Protein AF-A0AA88PFW8-F1 (afdb_monomer_lite)

pLDDT: mean 86.74, std 12.05, range [40.22, 98.69]

InterPro domains:
  IPR011990 Tetratricopeptide-like helical domain superfamily [G3DSA:1.25.40.10] (15-140)
  IPR011990 Tetratricopeptide-like helical domain superfamily [G3DSA:1.25.40.10] (145-188)
  IPR011990 Tetratricopeptide-like helical domain superfamily [SSF48452] (62-177)

Radius of gyration: 18.66 Å; chains: 1; bounding box: 55×35×63 Å

Sequence (189 aa):
MHKSKRYLEEVKKIQQISSLKSNLEKLECHFTWDLGKYRNELQGMRRNMQDVDQERCTWLVHYYNLLGYIQQTLGFSTEALKYLHEAESVMQEQGTEEAGVRLQVNKANLAWVYFLKGEMDKSKRYLEEVKRLQQMHPAPPGCALHPEVGGEKGWTLVKFNKSKKHQAIDYFKMALKEQDRKEWHKGMP

Foldseek 3Di:
DVVVVVVVVVVVVVVLLVVLVVLLCPAQAPVNLCQDLDLVLLVVVLVVLVPDDLVPDPPNLLSLRSNLVSCVSNVNLVSSVVSLVVSVVVLVVVVDPVSLQSCLHSLSSQLVSCSSVVNNVSSVVSSVSSVVSCVVQPAPPPDPGNLSSLQSLLVSQCSGDPVSPVVSVVSVVVNVVVVVVVVVVVPDD

Structure (mmCIF, N/CA/C/O backbone):
data_AF-A0AA88PFW8-F1
#
_entry.id   AF-A0AA88PFW8-F1
#
loop_
_atom_site.group_PDB
_atom_site.id
_atom_site.type_symbol
_atom_site.label_atom_id
_atom_site.label_alt_id
_atom_site.label_comp_id
_atom_site.label_asym_id
_atom_site.label_entity_id
_atom_site.label_seq_id
_atom_site.pdbx_PDB_ins_code
_atom_site.Cartn_x
_atom_site.Cartn_y
_atom_site.Cartn_z
_atom_site.occupancy
_atom_site.B_iso_or_equiv
_atom_site.auth_seq_id
_atom_site.auth_comp_id
_atom_site.auth_asym_id
_atom_site.auth_atom_id
_atom_site.pdbx_PDB_model_num
ATOM 1 N N . MET A 1 1 ? -33.763 14.298 26.526 1.00 61.78 1 MET A N 1
ATOM 2 C CA . MET A 1 1 ? -33.076 14.886 25.346 1.00 61.78 1 MET A CA 1
ATOM 3 C C . MET A 1 1 ? -31.606 14.471 25.181 1.00 61.78 1 MET A C 1
ATOM 5 O O . MET A 1 1 ? -31.230 14.159 24.060 1.00 61.78 1 MET A O 1
ATOM 9 N N . HIS A 1 2 ? -30.775 14.395 26.232 1.00 61.91 2 HIS A N 1
ATOM 10 C CA . HIS A 1 2 ? -29.332 14.087 26.103 1.00 61.91 2 HIS A CA 1
ATOM 11 C C . HIS A 1 2 ? -28.989 12.701 25.507 1.00 61.91 2 HIS A C 1
ATOM 13 O O . HIS A 1 2 ? -28.094 12.608 24.672 1.00 61.91 2 HIS A O 1
ATOM 19 N N . LYS A 1 3 ? -29.733 11.635 25.849 1.00 68.06 3 LYS A N 1
ATOM 20 C CA . LYS A 1 3 ? -29.516 10.285 25.279 1.00 68.06 3 LYS A CA 1
ATOM 21 C C . LYS A 1 3 ? -29.748 10.210 23.759 1.00 68.06 3 LYS A C 1
ATOM 23 O O . LYS A 1 3 ? -29.046 9.481 23.074 1.00 68.06 3 LYS A O 1
ATOM 28 N N . SER A 1 4 ? -30.693 10.992 23.229 1.00 80.19 4 SER A N 1
ATOM 29 C CA . SER A 1 4 ? -31.030 11.006 21.797 1.00 80.19 4 SER A CA 1
ATOM 30 C C . SER A 1 4 ? -29.969 11.731 20.954 1.00 80.19 4 SER A C 1
ATOM 32 O O . SER A 1 4 ? -29.614 11.242 19.887 1.00 80.19 4 SER A O 1
ATOM 34 N N . LYS A 1 5 ? -29.377 12.828 21.456 1.00 83.12 5 LYS A N 1
ATOM 35 C CA . LYS A 1 5 ? -28.267 13.515 20.765 1.00 83.12 5 LYS A CA 1
ATOM 36 C C . LYS A 1 5 ? -27.015 12.638 20.651 1.00 83.12 5 LYS A C 1
ATOM 38 O O . LYS A 1 5 ? -26.474 12.507 19.559 1.00 83.12 5 LYS A O 1
ATOM 43 N N . ARG A 1 6 ? -26.618 11.978 21.744 1.00 87.00 6 ARG A N 1
ATOM 44 C CA . ARG A 1 6 ? -25.464 11.064 21.762 1.00 87.00 6 ARG A CA 1
ATOM 45 C C . ARG A 1 6 ? -25.630 9.891 20.789 1.00 87.00 6 ARG A C 1
ATOM 47 O O . ARG A 1 6 ? -24.709 9.577 20.048 1.00 87.00 6 ARG A O 1
ATOM 54 N N . TYR A 1 7 ? -26.823 9.297 20.741 1.00 86.06 7 TYR A N 1
ATOM 55 C CA . TYR A 1 7 ? -27.140 8.232 19.785 1.00 86.06 7 TYR A CA 1
ATOM 56 C C . TYR A 1 7 ? -27.004 8.703 18.326 1.00 86.06 7 TYR A C 1
ATOM 58 O O . TYR A 1 7 ? -26.402 8.023 17.500 1.00 86.06 7 TYR A O 1
ATOM 66 N N . LEU A 1 8 ? -27.511 9.899 18.005 1.00 87.81 8 LEU A N 1
ATOM 67 C CA . LEU A 1 8 ? -27.401 10.465 16.657 1.00 87.81 8 LEU A CA 1
ATOM 68 C C . LEU A 1 8 ? -25.947 10.755 16.253 1.00 87.81 8 LEU A C 1
ATOM 70 O O . LEU A 1 8 ? -25.589 10.576 15.089 1.00 87.81 8 LEU A O 1
ATOM 74 N N . GLU A 1 9 ? -25.103 11.192 17.188 1.00 90.00 9 GLU A N 1
ATOM 75 C CA . GLU A 1 9 ? -23.667 11.391 16.950 1.00 90.00 9 GLU A CA 1
ATOM 76 C C . GLU A 1 9 ? -22.935 10.068 16.690 1.00 90.00 9 GLU A C 1
ATOM 78 O O . GLU A 1 9 ? -22.136 9.981 15.755 1.00 90.00 9 GLU A O 1
ATOM 83 N N . GLU A 1 10 ? -23.246 9.019 17.454 1.00 90.69 10 GLU A N 1
ATOM 84 C CA . GLU A 1 10 ? -22.682 7.678 17.257 1.00 90.69 10 GLU A CA 1
ATOM 85 C C . GLU A 1 10 ? -23.068 7.099 15.887 1.00 90.69 10 GLU A C 1
ATOM 87 O O . GLU A 1 10 ? -22.197 6.638 15.145 1.00 90.69 10 GLU A O 1
ATOM 92 N N . VAL A 1 11 ? -24.341 7.212 15.492 1.00 91.38 11 VAL A N 1
ATOM 93 C CA . VAL A 1 11 ? -24.814 6.780 14.165 1.00 91.38 11 VAL A CA 1
ATOM 94 C C . VAL A 1 11 ? -24.095 7.539 13.046 1.00 91.38 11 VAL A C 1
ATOM 96 O O . VAL A 1 11 ? -23.614 6.925 12.091 1.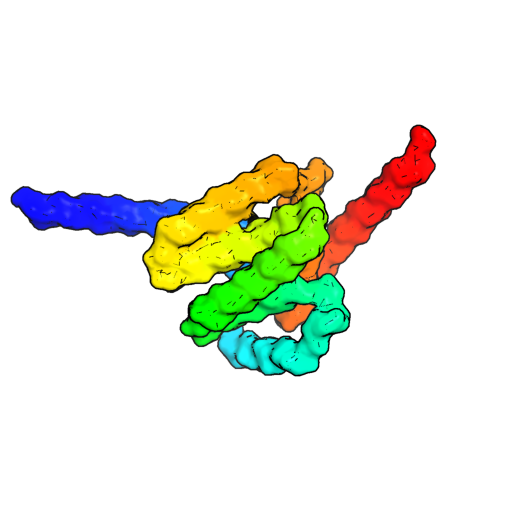00 91.38 11 VAL A O 1
ATOM 99 N N . LYS A 1 12 ? -23.944 8.866 13.171 1.00 90.19 12 LYS A N 1
ATOM 100 C CA . LYS A 1 12 ? -23.188 9.671 12.196 1.00 90.19 12 LYS A CA 1
ATOM 101 C C . LYS A 1 12 ? -21.734 9.213 12.088 1.00 90.19 12 LYS A C 1
ATOM 103 O O . LYS A 1 12 ? -21.213 9.112 10.977 1.00 90.19 12 LYS A O 1
ATOM 108 N N . LYS A 1 13 ? -21.081 8.910 13.213 1.00 89.94 13 LYS A N 1
ATOM 109 C CA . LYS A 1 13 ? -19.694 8.427 13.235 1.00 89.94 13 LYS A CA 1
ATOM 110 C C . LYS A 1 13 ? -19.555 7.074 12.533 1.00 89.94 13 LYS A C 1
ATOM 112 O O . LYS A 1 13 ? -18.654 6.914 11.714 1.00 89.94 13 LYS A O 1
ATOM 117 N N . ILE A 1 14 ? -20.462 6.132 12.796 1.00 91.94 14 ILE A N 1
ATOM 118 C CA . ILE A 1 14 ? -20.480 4.814 12.139 1.00 91.94 14 ILE A CA 1
ATOM 119 C C . ILE A 1 14 ? -20.647 4.969 10.624 1.00 91.94 14 ILE A C 1
ATOM 121 O O . ILE A 1 14 ? -19.887 4.374 9.858 1.00 91.94 14 ILE A O 1
ATOM 125 N N . GLN A 1 15 ? -21.573 5.826 10.187 1.00 93.19 15 GLN A N 1
ATOM 126 C CA . GLN A 1 15 ? -21.795 6.084 8.765 1.00 93.19 15 GLN A CA 1
ATOM 127 C C . GLN A 1 15 ? -20.552 6.677 8.086 1.00 93.19 15 GLN A C 1
ATOM 129 O O . GLN A 1 15 ? -20.198 6.280 6.975 1.00 93.19 15 GLN A O 1
ATOM 134 N N . GLN A 1 16 ? -19.854 7.600 8.755 1.00 91.50 16 GLN A N 1
ATOM 135 C CA . GLN A 1 16 ? -18.612 8.177 8.236 1.00 91.50 16 GLN A CA 1
ATOM 136 C C . GLN A 1 16 ? -17.487 7.143 8.130 1.00 91.50 16 GLN A C 1
ATOM 138 O O . GLN A 1 16 ? -16.784 7.125 7.122 1.00 91.50 16 GLN A O 1
ATOM 143 N N . ILE A 1 17 ? -17.326 6.274 9.134 1.00 94.62 17 ILE A N 1
ATOM 144 C CA . ILE A 1 17 ? -16.327 5.193 9.117 1.00 94.62 17 ILE A CA 1
ATOM 145 C C . ILE A 1 17 ? -16.624 4.214 7.977 1.00 94.62 17 ILE A C 1
ATOM 147 O O . ILE A 1 17 ? -15.718 3.856 7.227 1.00 94.62 17 ILE A O 1
ATOM 151 N N . SER A 1 18 ? -17.890 3.820 7.811 1.00 95.69 18 SER A N 1
ATOM 152 C CA . SER A 1 18 ? -18.325 2.933 6.728 1.00 95.69 18 SER A CA 1
ATOM 153 C C . SER A 1 18 ? -18.060 3.544 5.347 1.00 95.69 18 SER A C 1
ATOM 155 O O . SER A 1 18 ? -17.463 2.897 4.486 1.00 95.69 18 SER A O 1
ATOM 157 N N . SER A 1 19 ? -18.416 4.819 5.158 1.00 96.69 19 SER A N 1
ATOM 158 C CA . SER A 1 19 ? -18.165 5.551 3.911 1.00 96.69 19 SER A CA 1
ATOM 159 C C . SER A 1 19 ? -16.669 5.677 3.602 1.00 96.69 19 SER A C 1
ATOM 161 O O . SER A 1 19 ? -16.237 5.426 2.475 1.00 96.69 19 SER A O 1
ATOM 163 N N . LEU A 1 20 ? -15.850 6.008 4.606 1.00 97.88 20 LEU A N 1
ATOM 164 C CA . LEU A 1 20 ? -14.399 6.072 4.447 1.00 97.88 20 LEU A CA 1
ATOM 165 C C . LEU A 1 20 ? -13.830 4.711 4.042 1.00 97.88 20 LEU A C 1
ATOM 167 O O . LEU A 1 20 ? -13.096 4.636 3.060 1.00 97.88 20 LEU A O 1
ATOM 171 N N . LYS A 1 21 ? -14.227 3.636 4.731 1.00 98.19 21 LYS A N 1
ATOM 172 C CA . LYS A 1 21 ? -13.795 2.272 4.413 1.00 98.19 21 LYS A CA 1
ATOM 173 C C . LYS A 1 21 ? -14.120 1.890 2.967 1.00 98.19 21 LYS A C 1
ATOM 175 O O . LYS A 1 21 ? -13.239 1.423 2.258 1.00 98.19 21 LYS A O 1
ATOM 180 N N . SER A 1 22 ? -15.344 2.162 2.512 1.00 98.19 22 SER A N 1
ATOM 181 C CA . SER A 1 22 ? -15.759 1.872 1.133 1.00 98.19 22 SER A CA 1
ATOM 182 C C . SER A 1 22 ? -14.922 2.625 0.094 1.00 98.19 22 SER A C 1
ATOM 184 O O . SER A 1 22 ? -14.652 2.103 -0.984 1.00 98.19 22 SER A O 1
ATOM 186 N N . ASN A 1 23 ? -14.476 3.845 0.400 1.00 98.25 23 ASN A N 1
ATOM 187 C CA . ASN A 1 23 ? -13.563 4.566 -0.485 1.00 98.25 23 ASN A CA 1
ATOM 188 C C . ASN A 1 23 ? -12.142 3.989 -0.455 1.00 98.25 23 ASN A C 1
ATOM 190 O O . ASN A 1 23 ? -11.503 3.930 -1.501 1.00 98.25 23 ASN A O 1
ATOM 194 N N . LEU A 1 24 ? -11.663 3.538 0.707 1.00 98.50 24 LEU A N 1
ATOM 195 C CA . LEU A 1 24 ? -10.355 2.889 0.838 1.00 98.50 24 LEU A CA 1
ATOM 196 C C . LEU A 1 24 ? -10.297 1.544 0.096 1.00 98.50 24 LEU A C 1
ATOM 198 O O . LEU A 1 24 ? -9.276 1.222 -0.505 1.00 98.50 24 LEU A O 1
ATOM 202 N N . GLU A 1 25 ? -11.397 0.786 0.088 1.00 98.19 25 GLU A N 1
ATOM 203 C CA . GLU A 1 25 ? -11.537 -0.496 -0.626 1.00 98.19 25 GLU A CA 1
ATOM 204 C C . GLU A 1 25 ? -11.437 -0.356 -2.156 1.00 98.19 25 GLU A C 1
ATOM 206 O O . GLU A 1 25 ? -11.170 -1.343 -2.835 1.00 98.19 25 GLU A O 1
ATOM 211 N N . LYS A 1 26 ? -11.593 0.859 -2.699 1.00 97.12 26 LYS A N 1
ATOM 212 C CA . LYS A 1 26 ? -11.445 1.155 -4.137 1.00 97.12 26 LYS A CA 1
ATOM 213 C C . LYS A 1 26 ? -10.023 1.545 -4.541 1.00 97.12 26 LYS A C 1
ATOM 215 O O . LYS A 1 26 ? -9.760 1.698 -5.729 1.00 97.12 26 LYS A O 1
ATOM 220 N N . LEU A 1 27 ? -9.134 1.791 -3.578 1.00 96.44 27 LEU A N 1
ATOM 221 C CA . LEU A 1 27 ? -7.760 2.187 -3.877 1.00 96.44 27 LEU A CA 1
ATOM 222 C C . LEU A 1 27 ? -6.955 0.990 -4.374 1.00 96.44 27 LEU A C 1
ATOM 224 O O . LEU A 1 27 ? -7.237 -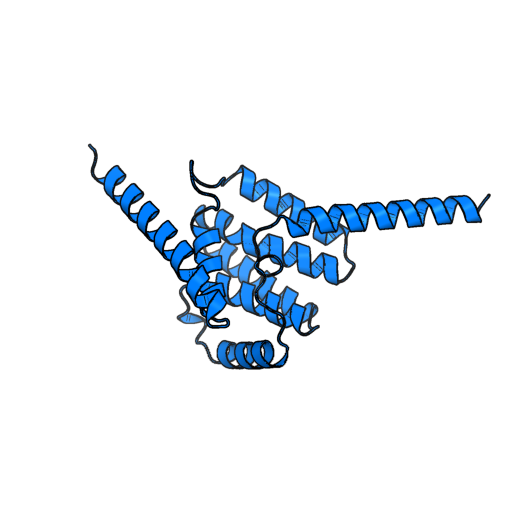0.146 -4.011 1.00 96.44 27 LEU A O 1
ATOM 228 N N . GLU A 1 28 ? -5.914 1.248 -5.155 1.00 95.62 28 GLU A N 1
ATOM 229 C CA . GLU A 1 28 ? -4.981 0.224 -5.625 1.00 95.62 28 GLU A CA 1
ATOM 230 C C . GLU A 1 28 ? -3.748 0.213 -4.726 1.00 95.62 28 GLU A C 1
ATOM 232 O O . GLU A 1 28 ? -2.846 1.036 -4.872 1.00 95.62 28 GLU A O 1
ATOM 237 N N . CYS A 1 29 ? -3.740 -0.691 -3.743 1.00 97.19 29 CYS A N 1
ATOM 238 C CA . CYS A 1 29 ? -2.631 -0.858 -2.814 1.00 97.19 29 CYS A CA 1
ATOM 239 C C . CYS A 1 29 ? -2.607 -2.259 -2.189 1.00 97.19 29 CYS A C 1
ATOM 241 O O . CYS A 1 29 ? -3.471 -3.102 -2.428 1.00 97.19 29 CYS A O 1
ATOM 243 N N . HIS A 1 30 ? -1.628 -2.519 -1.326 1.00 97.25 30 HIS A N 1
ATOM 244 C CA . HIS A 1 30 ? -1.397 -3.856 -0.776 1.00 97.25 30 HIS A CA 1
ATOM 245 C C . HIS A 1 30 ? -2.585 -4.395 0.039 1.00 97.25 30 HIS A C 1
ATOM 247 O O . HIS A 1 30 ? -2.809 -5.604 0.093 1.00 97.25 30 HIS A O 1
ATOM 253 N N . PHE A 1 31 ? -3.379 -3.503 0.638 1.00 97.38 31 PHE A N 1
ATOM 254 C CA . PHE A 1 31 ? -4.567 -3.862 1.413 1.00 97.38 31 PHE A CA 1
ATOM 255 C C . PHE A 1 31 ? -5.764 -4.290 0.551 1.00 97.38 31 PHE A C 1
ATOM 257 O O . PHE A 1 31 ? -6.665 -4.950 1.071 1.00 97.38 31 PHE A O 1
ATOM 264 N N . THR A 1 32 ? -5.772 -3.954 -0.741 1.00 97.12 32 THR A N 1
ATOM 265 C CA . THR A 1 32 ? -6.864 -4.244 -1.689 1.00 97.12 32 THR A CA 1
ATOM 266 C C . THR A 1 32 ? -6.461 -5.223 -2.794 1.00 97.12 32 THR A C 1
ATOM 268 O O . THR A 1 32 ? -7.316 -5.716 -3.522 1.00 97.12 32 THR A O 1
ATOM 271 N N . TRP A 1 33 ? -5.181 -5.595 -2.888 1.00 95.25 33 TRP A N 1
ATOM 272 C CA . TRP A 1 33 ? -4.671 -6.574 -3.861 1.00 95.25 33 TRP A CA 1
ATOM 273 C C . TRP A 1 33 ? -4.912 -8.044 -3.498 1.00 95.25 33 TRP A C 1
ATOM 275 O O . TRP A 1 33 ? -4.401 -8.940 -4.174 1.00 95.25 33 TRP A O 1
ATOM 285 N N . ASP A 1 34 ? -5.689 -8.307 -2.445 1.00 91.88 34 ASP A N 1
ATOM 286 C CA . ASP A 1 34 ? -6.061 -9.660 -2.024 1.00 91.88 34 ASP A CA 1
ATOM 287 C C . ASP A 1 34 ? -4.828 -10.576 -1.861 1.00 91.88 34 ASP A C 1
ATOM 289 O O . ASP A 1 34 ? -4.738 -11.666 -2.410 1.00 91.88 34 ASP A O 1
ATOM 293 N N . LEU A 1 35 ? -3.796 -10.125 -1.149 1.00 89.50 35 LEU A N 1
ATOM 294 C CA . LEU A 1 35 ? -2.515 -10.848 -1.090 1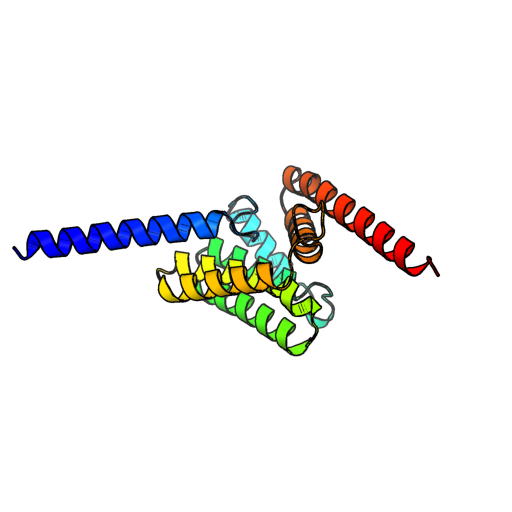.00 89.50 35 LEU A CA 1
ATOM 295 C C . LEU A 1 35 ? -2.568 -12.149 -0.258 1.00 89.50 35 LEU A C 1
ATOM 297 O O . LEU A 1 35 ? -1.614 -12.921 -0.249 1.00 89.50 35 LEU A O 1
ATOM 301 N N . GLY A 1 36 ? -3.686 -12.421 0.422 1.00 78.56 36 GLY A N 1
ATOM 302 C CA . GLY A 1 36 ? -3.785 -13.467 1.439 1.00 78.56 36 GLY A CA 1
ATOM 303 C C . GLY A 1 36 ? -3.143 -13.031 2.763 1.00 78.56 36 GLY A C 1
ATOM 304 O O . GLY A 1 36 ? -2.180 -12.266 2.801 1.00 78.56 36 GLY A O 1
ATOM 305 N N . LYS A 1 37 ? -3.711 -13.482 3.888 1.00 70.38 37 LYS A N 1
ATOM 306 C CA . LYS A 1 37 ? -3.301 -13.068 5.247 1.00 70.38 37 LYS A CA 1
ATOM 307 C C . LYS A 1 37 ? -2.817 -14.252 6.085 1.00 70.38 37 LYS A C 1
ATOM 309 O O . LYS A 1 37 ? -3.244 -14.440 7.223 1.00 70.38 37 LYS A O 1
ATOM 314 N N . TYR A 1 38 ? -1.928 -15.072 5.531 1.00 83.94 38 TYR A N 1
ATOM 315 C CA . TYR A 1 38 ? -1.355 -16.207 6.254 1.00 83.94 38 TYR A CA 1
ATOM 316 C C . TYR A 1 38 ? -0.200 -15.731 7.138 1.00 83.94 38 TYR A C 1
ATOM 318 O O . TYR A 1 38 ? 0.898 -15.448 6.663 1.00 83.94 38 TYR A O 1
ATOM 326 N N . ARG A 1 39 ? -0.451 -15.629 8.448 1.00 86.06 39 ARG A N 1
ATOM 327 C CA . ARG A 1 39 ? 0.492 -15.050 9.421 1.00 86.06 39 ARG A CA 1
ATOM 328 C C . ARG A 1 39 ? 1.905 -15.642 9.329 1.00 86.06 39 ARG A C 1
ATOM 330 O O . ARG A 1 39 ? 2.871 -14.886 9.359 1.00 86.06 39 ARG A O 1
ATOM 337 N N . ASN A 1 40 ? 2.025 -16.963 9.194 1.00 87.38 40 ASN A N 1
ATOM 338 C CA . ASN A 1 40 ? 3.320 -17.649 9.125 1.00 87.38 40 ASN A CA 1
ATOM 339 C C . ASN A 1 40 ? 4.090 -17.308 7.839 1.00 87.38 40 ASN A C 1
ATOM 341 O O . ASN A 1 40 ? 5.293 -17.066 7.894 1.00 87.38 40 ASN A O 1
ATOM 345 N N . GLU A 1 41 ? 3.399 -17.225 6.699 1.00 88.75 41 GLU A N 1
ATOM 346 C CA . GLU A 1 41 ? 4.009 -16.838 5.421 1.00 88.75 41 GLU A CA 1
ATOM 347 C C . GLU A 1 41 ? 4.517 -15.395 5.472 1.00 88.75 41 GLU A C 1
ATOM 349 O O . GLU A 1 41 ? 5.654 -15.122 5.094 1.00 88.75 41 GLU A O 1
ATOM 354 N N . LEU A 1 42 ? 3.713 -14.479 6.023 1.00 92.00 42 LEU A N 1
ATOM 355 C CA . LEU A 1 42 ? 4.093 -13.073 6.190 1.00 92.00 42 LEU A CA 1
ATOM 356 C C . LEU A 1 42 ? 5.280 -12.905 7.147 1.00 92.00 42 LEU A C 1
ATOM 358 O O . LEU A 1 42 ? 6.151 -12.072 6.908 1.00 92.00 42 LEU A O 1
ATOM 362 N N . GLN A 1 43 ? 5.352 -13.706 8.214 1.00 92.19 43 GLN A N 1
ATOM 363 C CA . GLN A 1 43 ? 6.510 -13.718 9.111 1.00 92.19 43 GLN A CA 1
ATOM 364 C C . GLN A 1 43 ? 7.779 -14.208 8.410 1.00 92.19 43 GLN A C 1
ATOM 366 O O . GLN A 1 43 ? 8.836 -13.612 8.612 1.00 92.19 43 GLN A O 1
ATOM 371 N N . GLY A 1 44 ? 7.682 -15.263 7.595 1.00 90.75 44 GLY A N 1
ATOM 372 C CA . GLY A 1 44 ? 8.798 -15.749 6.782 1.00 90.75 44 GLY A CA 1
ATOM 373 C C . GLY A 1 44 ? 9.259 -14.704 5.766 1.00 90.75 44 GLY A C 1
ATOM 374 O O . GLY A 1 44 ? 10.441 -14.382 5.709 1.00 90.75 44 GLY A O 1
ATOM 375 N N . MET A 1 45 ? 8.315 -14.095 5.041 1.00 90.12 45 MET A N 1
ATOM 376 C CA . MET A 1 45 ? 8.597 -13.026 4.080 1.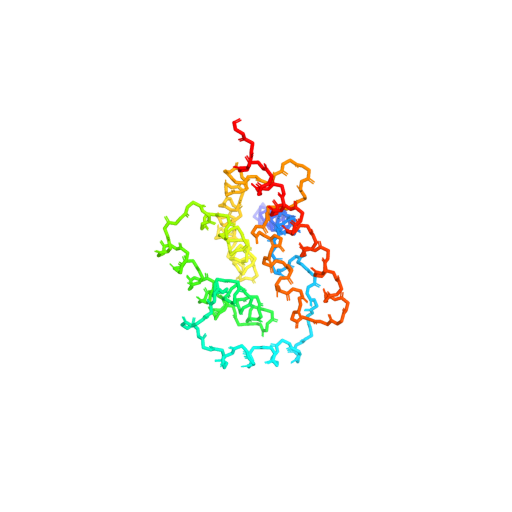00 90.12 45 MET A CA 1
ATOM 377 C C . MET A 1 45 ? 9.285 -11.834 4.749 1.00 90.12 45 MET A C 1
ATOM 379 O O . MET A 1 45 ? 10.297 -11.364 4.245 1.00 90.12 45 MET A O 1
ATOM 383 N N . ARG A 1 46 ? 8.801 -11.397 5.920 1.00 91.69 46 ARG A N 1
ATOM 384 C CA . ARG A 1 46 ? 9.427 -10.317 6.694 1.00 91.69 46 ARG A CA 1
ATOM 385 C C . ARG A 1 46 ? 10.897 -10.602 7.011 1.00 91.69 46 ARG A C 1
ATOM 387 O O . ARG A 1 46 ? 11.705 -9.693 6.881 1.00 91.69 46 ARG A O 1
ATOM 394 N N . ARG A 1 47 ? 11.233 -11.829 7.431 1.00 89.19 47 ARG A N 1
ATOM 395 C CA . ARG A 1 47 ? 12.622 -12.223 7.734 1.00 89.19 47 ARG A CA 1
ATOM 396 C C . ARG A 1 47 ? 13.488 -12.174 6.477 1.00 89.19 47 ARG A C 1
ATOM 398 O O . ARG A 1 47 ? 14.478 -11.469 6.468 1.00 89.19 47 ARG A O 1
ATOM 405 N N . ASN A 1 48 ? 13.038 -12.811 5.396 1.00 85.44 48 ASN A N 1
ATOM 406 C CA . ASN A 1 48 ? 13.779 -12.843 4.129 1.00 85.44 48 ASN A CA 1
ATOM 407 C C . ASN A 1 48 ? 13.998 -11.449 3.533 1.00 85.44 48 ASN A C 1
ATOM 409 O O . ASN A 1 48 ? 14.965 -11.218 2.819 1.00 85.44 48 ASN A O 1
ATOM 413 N N . MET A 1 49 ? 13.061 -10.534 3.779 1.00 84.69 49 MET A N 1
ATOM 414 C CA . MET A 1 49 ? 13.187 -9.151 3.353 1.00 84.69 49 MET A CA 1
ATOM 415 C C . MET A 1 49 ? 14.288 -8.442 4.159 1.00 84.69 49 MET A C 1
ATOM 417 O O . MET A 1 49 ? 15.135 -7.801 3.552 1.00 84.69 49 MET A O 1
ATOM 421 N N . GLN A 1 50 ? 14.363 -8.621 5.484 1.00 74.12 50 GLN A N 1
ATOM 422 C CA . GLN A 1 50 ? 15.381 -7.979 6.337 1.00 74.12 50 GLN A CA 1
ATOM 423 C C . GLN A 1 50 ? 16.836 -8.242 5.904 1.00 74.12 50 GLN A C 1
ATOM 425 O O . GLN A 1 50 ? 17.687 -7.403 6.186 1.00 74.12 50 GLN A O 1
ATOM 430 N N . ASP A 1 51 ? 17.093 -9.340 5.191 1.00 70.88 51 ASP A N 1
ATOM 431 C CA . ASP A 1 51 ? 18.420 -9.727 4.697 1.00 70.88 51 ASP A CA 1
ATOM 432 C C . ASP A 1 51 ? 18.787 -9.111 3.326 1.00 70.88 51 ASP A C 1
ATOM 434 O O . ASP A 1 51 ? 19.876 -9.350 2.805 1.00 70.88 51 ASP A O 1
ATOM 438 N N . VAL A 1 52 ? 17.888 -8.338 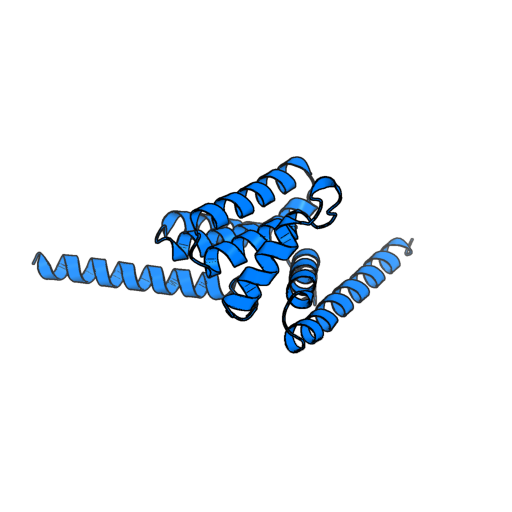2.703 1.00 71.69 52 VAL A N 1
ATOM 439 C CA . VAL A 1 52 ? 18.140 -7.685 1.408 1.00 71.69 52 VAL A CA 1
ATOM 440 C C . VAL A 1 52 ? 18.993 -6.432 1.601 1.00 71.69 52 VAL A C 1
ATOM 442 O O . VAL A 1 52 ? 18.631 -5.538 2.366 1.00 71.69 52 VAL A O 1
ATOM 445 N N . ASP A 1 53 ? 20.084 -6.338 0.838 1.00 70.19 53 ASP A N 1
ATOM 446 C CA . ASP A 1 53 ? 20.889 -5.120 0.722 1.00 70.19 53 ASP A CA 1
ATOM 447 C C . ASP A 1 53 ? 20.050 -3.986 0.105 1.00 70.19 53 ASP A C 1
ATOM 449 O O . ASP A 1 53 ? 19.686 -4.007 -1.077 1.00 70.19 53 ASP A O 1
ATOM 453 N N . GLN A 1 54 ? 19.709 -3.009 0.942 1.00 66.81 54 GLN A N 1
ATOM 454 C CA . GLN A 1 54 ? 18.833 -1.894 0.590 1.00 66.81 54 GLN A CA 1
ATOM 455 C C . GLN A 1 54 ? 19.515 -0.907 -0.361 1.00 66.81 54 GLN A C 1
ATOM 457 O O . GLN A 1 54 ? 18.833 -0.330 -1.205 1.00 66.81 54 GLN A O 1
ATOM 462 N N . GLU A 1 55 ? 20.843 -0.768 -0.292 1.00 62.53 55 GLU A N 1
ATOM 463 C CA . GLU A 1 55 ? 21.611 0.174 -1.119 1.00 62.53 55 GLU A CA 1
ATOM 464 C C . GLU A 1 55 ? 21.646 -0.248 -2.593 1.00 62.53 55 GLU A C 1
ATOM 466 O O . GLU A 1 55 ? 21.795 0.580 -3.490 1.00 62.53 55 GLU A O 1
ATOM 471 N N . ARG A 1 56 ? 21.449 -1.543 -2.866 1.00 63.00 56 ARG A N 1
ATOM 472 C CA . ARG A 1 56 ? 21.408 -2.107 -4.224 1.00 63.00 56 ARG A CA 1
ATOM 473 C C . ARG A 1 56 ? 19.991 -2.371 -4.734 1.00 63.00 56 ARG A C 1
ATOM 475 O O . ARG A 1 56 ? 19.819 -2.903 -5.832 1.00 63.00 56 ARG A O 1
ATOM 482 N N . CYS A 1 57 ? 18.962 -2.030 -3.958 1.00 67.38 57 CYS A N 1
ATOM 483 C CA . CYS A 1 57 ? 17.581 -2.342 -4.303 1.00 67.38 57 CYS A CA 1
ATOM 484 C C . CYS A 1 57 ? 16.990 -1.299 -5.264 1.00 67.38 57 CYS A C 1
ATOM 486 O O . CYS A 1 57 ? 16.519 -0.243 -4.853 1.00 67.38 57 CYS A O 1
ATOM 488 N N . THR A 1 58 ? 16.905 -1.636 -6.555 1.00 71.94 58 THR A N 1
ATOM 489 C CA . THR A 1 58 ? 16.239 -0.796 -7.575 1.00 71.94 58 THR A CA 1
ATOM 490 C C . THR A 1 58 ? 14.763 -0.513 -7.253 1.00 71.94 58 THR A C 1
ATOM 492 O O . THR A 1 58 ? 14.199 0.475 -7.709 1.00 71.94 58 THR A O 1
ATOM 495 N N . TRP A 1 59 ? 14.133 -1.363 -6.437 1.00 79.31 59 TRP A N 1
ATOM 496 C CA . TRP A 1 59 ? 12.713 -1.296 -6.078 1.00 79.31 59 TRP A CA 1
ATOM 497 C C . TRP A 1 59 ? 12.501 -0.951 -4.599 1.00 79.31 59 TRP A C 1
ATOM 499 O O . TRP A 1 59 ? 11.569 -1.453 -3.969 1.00 79.31 59 TRP A O 1
ATOM 509 N N . LEU A 1 60 ? 13.378 -0.117 -4.030 1.00 86.81 60 LEU A N 1
ATOM 510 C CA . LEU A 1 60 ? 13.400 0.194 -2.597 1.00 86.81 60 LEU A CA 1
ATOM 511 C C . LEU A 1 60 ? 12.056 0.734 -2.073 1.00 86.81 60 LEU A C 1
ATOM 513 O O . LEU A 1 60 ? 11.600 0.341 -1.002 1.00 86.81 60 LEU A O 1
ATOM 517 N N . VAL A 1 61 ? 11.364 1.552 -2.870 1.00 89.25 61 VAL A N 1
ATOM 518 C CA . VAL A 1 61 ? 10.024 2.065 -2.541 1.00 89.25 61 VAL A CA 1
ATOM 519 C C . VAL A 1 61 ? 8.996 0.936 -2.416 1.00 89.25 61 VAL A C 1
ATOM 521 O O . VAL A 1 61 ? 8.311 0.834 -1.398 1.00 89.25 61 VAL A O 1
ATOM 524 N N . HIS A 1 62 ? 8.907 0.053 -3.417 1.00 91.25 62 HIS A N 1
ATOM 525 C CA . HIS A 1 62 ? 7.975 -1.084 -3.406 1.00 91.25 62 HIS A CA 1
ATOM 526 C C . HIS A 1 62 ? 8.268 -2.023 -2.233 1.00 91.25 62 HIS A C 1
ATOM 528 O O . HIS A 1 62 ? 7.369 -2.561 -1.587 1.00 91.25 62 HIS A O 1
ATOM 534 N N . TYR A 1 63 ? 9.554 -2.189 -1.935 1.00 91.69 63 TYR A N 1
ATOM 535 C CA . TYR A 1 63 ? 10.029 -2.979 -0.819 1.00 91.69 63 TYR A CA 1
ATOM 536 C C . TYR A 1 63 ? 9.551 -2.414 0.529 1.00 91.69 63 TYR A C 1
ATOM 538 O O . TYR A 1 63 ? 8.967 -3.153 1.328 1.00 91.69 63 TYR A O 1
ATOM 546 N N . TYR A 1 64 ? 9.698 -1.107 0.762 1.00 94.00 64 TYR A N 1
ATOM 547 C CA . TYR A 1 64 ? 9.188 -0.460 1.971 1.00 94.00 64 TYR A CA 1
ATOM 548 C C . TYR A 1 64 ? 7.658 -0.458 2.057 1.00 94.00 64 TYR A C 1
ATOM 550 O O . TYR A 1 64 ? 7.106 -0.727 3.128 1.00 94.00 64 TYR A O 1
ATOM 558 N N . ASN A 1 65 ? 6.957 -0.258 0.939 1.00 96.06 65 ASN A N 1
ATOM 559 C CA . ASN A 1 65 ? 5.498 -0.367 0.885 1.00 96.06 65 ASN A CA 1
ATOM 560 C C . ASN A 1 65 ? 5.008 -1.760 1.308 1.00 96.06 65 ASN A C 1
ATOM 562 O O . ASN A 1 65 ? 4.080 -1.876 2.119 1.00 96.06 65 ASN A O 1
ATOM 566 N N . LEU A 1 66 ? 5.657 -2.814 0.807 1.00 95.25 66 LEU A N 1
ATOM 567 C CA . LEU A 1 66 ? 5.335 -4.192 1.161 1.00 95.25 66 LEU A CA 1
ATOM 568 C C . LEU A 1 66 ? 5.646 -4.491 2.635 1.00 95.25 66 LEU A C 1
ATOM 570 O O . LEU A 1 66 ? 4.815 -5.097 3.316 1.00 95.25 66 LEU A O 1
ATOM 574 N N . LEU A 1 67 ? 6.786 -4.031 3.166 1.00 95.44 67 LEU A N 1
ATOM 575 C CA . LEU A 1 67 ? 7.089 -4.157 4.599 1.00 95.44 67 LEU A CA 1
ATOM 576 C C . LEU A 1 67 ? 6.047 -3.452 5.470 1.00 95.44 67 LEU A C 1
ATOM 578 O O . LEU A 1 67 ? 5.611 -4.020 6.473 1.00 95.44 67 LEU A O 1
ATOM 582 N N . GLY A 1 68 ? 5.606 -2.258 5.067 1.00 96.88 68 GLY A N 1
ATOM 583 C CA . GLY A 1 68 ? 4.531 -1.527 5.731 1.00 96.88 68 GLY A CA 1
ATOM 584 C C . GLY A 1 68 ? 3.251 -2.360 5.839 1.00 96.88 68 GLY A C 1
ATOM 585 O O . GLY A 1 68 ? 2.703 -2.545 6.930 1.00 96.88 68 GLY A O 1
ATOM 586 N N . TYR A 1 69 ? 2.815 -2.950 4.723 1.00 97.25 69 TYR A N 1
ATOM 587 C CA . TYR A 1 69 ? 1.663 -3.855 4.690 1.00 97.25 69 TYR A CA 1
ATOM 588 C C . TYR A 1 69 ? 1.845 -5.093 5.581 1.00 97.25 69 TYR A C 1
ATOM 590 O O . TYR A 1 69 ? 0.939 -5.446 6.345 1.00 97.25 69 TYR A O 1
ATOM 598 N N . ILE A 1 70 ? 3.005 -5.754 5.504 1.00 96.12 70 ILE A N 1
ATOM 599 C CA . ILE A 1 70 ? 3.296 -6.962 6.284 1.00 96.12 70 ILE A CA 1
ATOM 600 C C . ILE A 1 70 ? 3.237 -6.650 7.779 1.00 96.12 70 ILE A C 1
ATOM 602 O O . ILE A 1 70 ? 2.548 -7.349 8.522 1.00 96.12 70 ILE A O 1
ATOM 606 N N . GLN A 1 71 ? 3.905 -5.583 8.224 1.00 96.81 71 GLN A N 1
ATOM 607 C CA . GLN A 1 71 ? 3.914 -5.191 9.632 1.00 96.81 71 GLN A CA 1
ATOM 608 C C . GLN A 1 71 ? 2.505 -4.856 10.122 1.00 96.81 71 GLN A C 1
ATOM 610 O O . GLN A 1 71 ? 2.083 -5.380 11.154 1.00 96.81 71 GLN A O 1
ATOM 615 N N . GLN A 1 72 ? 1.727 -4.092 9.346 1.00 97.19 72 GLN A N 1
ATOM 616 C CA . GLN A 1 72 ? 0.343 -3.786 9.708 1.00 97.19 72 GLN A CA 1
ATOM 617 C C . GLN A 1 72 ? -0.512 -5.053 9.815 1.00 97.19 72 GLN A C 1
ATOM 619 O O . GLN A 1 72 ? -1.293 -5.195 10.757 1.00 97.19 72 GLN A O 1
ATOM 624 N N . THR A 1 73 ? -0.366 -5.986 8.875 1.00 95.81 73 THR A N 1
ATOM 625 C CA . THR A 1 73 ? -1.124 -7.247 8.869 1.00 95.81 73 THR A CA 1
ATOM 626 C C . THR A 1 73 ? -0.741 -8.152 10.043 1.00 95.81 73 THR A C 1
ATOM 628 O O . THR A 1 73 ? -1.569 -8.917 10.534 1.00 95.81 73 THR A O 1
ATOM 631 N N . LEU A 1 74 ? 0.492 -8.033 10.541 1.00 95.19 74 LEU A N 1
ATOM 632 C CA . LEU A 1 74 ? 0.973 -8.722 11.738 1.00 95.19 74 LEU A CA 1
ATOM 633 C C . LEU A 1 74 ? 0.614 -8.009 13.058 1.00 95.19 74 LEU A C 1
ATOM 635 O O . LEU A 1 74 ? 0.885 -8.572 14.120 1.00 95.19 74 LEU A O 1
ATOM 639 N N . GLY A 1 75 ? -0.015 -6.829 13.003 1.00 95.31 75 GLY A N 1
ATOM 640 C CA . GLY A 1 75 ? -0.453 -6.049 14.169 1.00 95.31 75 GLY A CA 1
ATOM 641 C C . GLY A 1 75 ? 0.526 -4.963 14.634 1.00 95.31 75 GLY A C 1
ATOM 642 O O . GLY A 1 75 ? 0.298 -4.344 15.669 1.00 95.31 75 GLY A O 1
ATOM 643 N N . PHE A 1 76 ? 1.593 -4.705 13.878 1.00 96.75 76 PHE A N 1
ATOM 644 C CA . PHE A 1 76 ? 2.660 -3.755 14.209 1.00 96.75 76 PHE A CA 1
ATOM 645 C C . PHE A 1 76 ? 2.467 -2.426 13.463 1.00 96.75 76 PHE A C 1
ATOM 647 O O . PHE A 1 76 ? 3.181 -2.107 12.511 1.00 96.75 76 PHE A O 1
ATOM 654 N N . SER A 1 77 ? 1.441 -1.656 13.845 1.00 97.25 77 SER A N 1
ATOM 655 C CA . SER A 1 77 ? 1.054 -0.448 13.100 1.00 97.25 77 SER A CA 1
ATOM 656 C C . SER A 1 77 ? 2.088 0.686 13.164 1.00 97.25 77 SER A C 1
ATOM 658 O O . SER A 1 77 ? 2.125 1.526 12.269 1.00 97.25 77 SER A O 1
ATOM 660 N N . THR A 1 78 ? 2.908 0.763 14.216 1.00 97.25 78 THR A N 1
ATOM 661 C CA . THR A 1 78 ? 3.951 1.801 14.342 1.00 97.25 78 THR A CA 1
ATOM 662 C C . THR A 1 78 ? 5.103 1.525 13.380 1.00 97.25 78 THR A C 1
ATOM 664 O O . THR A 1 78 ? 5.535 2.409 12.646 1.00 97.25 78 THR A O 1
ATOM 667 N N . GLU A 1 79 ? 5.546 0.275 13.318 1.00 97.62 79 GLU A N 1
ATOM 668 C CA . GLU A 1 79 ? 6.558 -0.216 12.390 1.00 97.62 79 GLU A CA 1
ATOM 669 C C . GLU A 1 79 ? 6.068 -0.119 10.946 1.00 97.62 79 GLU A C 1
ATOM 671 O O . GLU A 1 79 ? 6.840 0.236 10.058 1.00 97.62 79 GLU A O 1
ATOM 676 N N . ALA A 1 80 ? 4.778 -0.381 10.714 1.00 98.12 80 ALA A N 1
ATOM 677 C CA . ALA A 1 80 ? 4.160 -0.179 9.412 1.00 98.12 80 ALA A CA 1
ATOM 678 C C . ALA A 1 80 ? 4.304 1.273 8.936 1.00 98.12 80 ALA A C 1
ATOM 680 O O . ALA A 1 80 ? 4.772 1.507 7.825 1.00 98.12 80 ALA A O 1
ATOM 681 N N . LEU A 1 81 ? 3.953 2.242 9.791 1.00 98.44 81 LEU A N 1
ATOM 682 C CA . LEU A 1 81 ? 4.101 3.665 9.480 1.00 98.44 81 LEU A CA 1
ATOM 683 C C . LEU A 1 81 ? 5.560 4.061 9.262 1.00 98.44 81 LEU A C 1
ATOM 685 O O . LEU A 1 81 ? 5.827 4.817 8.336 1.00 98.44 81 LEU A O 1
ATOM 689 N N . LYS A 1 82 ? 6.496 3.530 10.062 1.00 97.75 82 LYS A N 1
ATOM 690 C CA . LYS A 1 82 ? 7.929 3.784 9.869 1.00 97.75 82 LYS A CA 1
ATOM 691 C C . LYS A 1 82 ? 8.348 3.451 8.437 1.00 97.75 82 LYS A C 1
ATOM 693 O O . LYS A 1 82 ? 8.847 4.326 7.747 1.00 97.75 82 LYS A O 1
ATOM 698 N N . TYR A 1 83 ? 8.098 2.226 7.971 1.00 96.62 83 TYR A N 1
ATOM 699 C CA . TYR A 1 83 ? 8.490 1.834 6.612 1.00 96.62 83 TYR A CA 1
ATOM 700 C C . TYR A 1 83 ? 7.771 2.636 5.528 1.00 96.62 83 TYR A C 1
ATOM 702 O O . TYR A 1 83 ? 8.385 2.997 4.532 1.00 96.62 83 TYR A O 1
ATOM 710 N N . LEU A 1 84 ? 6.486 2.946 5.709 1.00 97.06 84 LEU A N 1
ATOM 711 C CA . LEU A 1 84 ? 5.762 3.746 4.723 1.00 97.06 84 LEU A CA 1
ATOM 712 C C . LEU A 1 84 ? 6.318 5.172 4.613 1.00 97.06 84 LEU A C 1
ATOM 714 O O . LEU A 1 84 ? 6.415 5.678 3.500 1.00 97.06 84 LEU A O 1
ATOM 718 N N . HIS A 1 85 ? 6.736 5.780 5.725 1.00 96.06 85 HIS A N 1
ATOM 719 C CA . HIS A 1 85 ? 7.394 7.087 5.718 1.00 96.06 85 HIS A CA 1
ATOM 720 C C . HIS A 1 85 ? 8.820 7.029 5.146 1.00 96.06 85 HIS A C 1
ATOM 722 O O . HIS A 1 85 ? 9.198 7.936 4.416 1.00 96.06 85 HIS A O 1
ATOM 728 N N . GLU A 1 86 ? 9.581 5.951 5.372 1.00 93.31 86 GLU A N 1
ATOM 729 C CA . GLU A 1 86 ? 10.866 5.730 4.678 1.00 93.31 86 GLU A CA 1
ATOM 730 C C . GLU A 1 86 ? 10.674 5.676 3.153 1.00 93.31 86 GLU A C 1
ATOM 732 O O . GLU A 1 86 ? 11.430 6.288 2.402 1.00 93.31 86 GLU A O 1
ATOM 737 N N . ALA A 1 87 ? 9.618 5.005 2.676 1.00 92.00 87 ALA A N 1
ATOM 738 C CA . ALA A 1 87 ? 9.296 4.991 1.249 1.00 92.00 87 ALA A CA 1
ATOM 739 C C . ALA A 1 87 ? 8.983 6.403 0.714 1.00 92.00 87 ALA A C 1
ATOM 741 O O . ALA A 1 87 ? 9.426 6.746 -0.382 1.00 92.00 87 ALA A O 1
ATOM 742 N N . GLU A 1 88 ? 8.243 7.223 1.472 1.00 90.31 88 GLU A N 1
ATOM 743 C CA . GLU A 1 88 ? 7.991 8.628 1.114 1.00 90.31 88 GLU A CA 1
ATOM 744 C C . GLU A 1 88 ? 9.280 9.444 1.026 1.00 90.31 88 GLU A C 1
ATOM 746 O O . GLU A 1 88 ? 9.453 10.165 0.044 1.00 90.31 88 GLU A O 1
ATOM 751 N N . SER A 1 89 ? 10.188 9.306 1.997 1.00 89.81 89 SER A N 1
ATOM 752 C CA . SER A 1 89 ? 11.478 10.007 2.006 1.00 89.81 89 SER A CA 1
ATOM 753 C C . SER A 1 89 ? 12.317 9.659 0.777 1.00 89.81 89 SER A C 1
ATOM 755 O O . SER A 1 89 ? 12.752 10.559 0.061 1.00 89.81 89 SER A O 1
ATOM 757 N N . VAL A 1 90 ? 12.443 8.365 0.451 1.00 86.88 90 VAL A N 1
ATOM 758 C CA . VAL A 1 90 ? 13.165 7.905 -0.750 1.00 86.88 90 VAL A CA 1
ATOM 759 C C . VAL A 1 90 ? 12.589 8.535 -2.023 1.00 86.88 90 VAL A C 1
ATOM 761 O O . VAL A 1 90 ? 13.329 8.930 -2.920 1.00 86.88 90 VAL A O 1
ATOM 764 N N . MET A 1 91 ? 11.262 8.651 -2.124 1.00 83.50 91 MET A N 1
ATOM 765 C CA . MET A 1 91 ? 10.621 9.270 -3.290 1.00 83.50 91 MET A CA 1
ATOM 766 C C . MET A 1 91 ? 10.839 10.785 -3.356 1.00 83.50 91 MET A C 1
ATOM 768 O O . MET A 1 91 ? 11.004 11.319 -4.452 1.00 83.50 91 MET A O 1
ATOM 772 N N . GLN A 1 92 ? 10.855 11.474 -2.213 1.00 82.06 92 GLN A N 1
ATOM 773 C CA . GLN A 1 92 ? 11.136 12.911 -2.150 1.00 82.06 92 GLN A CA 1
ATOM 774 C C . GLN A 1 92 ? 12.572 13.225 -2.581 1.00 82.06 92 GLN A C 1
ATOM 776 O O . GLN A 1 92 ? 12.781 14.167 -3.341 1.00 82.06 92 GLN A O 1
ATOM 781 N N . GLU A 1 93 ? 13.540 12.407 -2.167 1.00 81.69 93 GLU A N 1
ATOM 782 C CA . GLU A 1 93 ? 14.949 12.550 -2.555 1.00 81.69 93 GLU A CA 1
ATOM 783 C C . GLU A 1 93 ? 15.178 12.324 -4.058 1.00 81.69 93 GLU A C 1
ATOM 785 O O . GLU A 1 93 ? 16.038 12.970 -4.654 1.00 81.69 93 GLU A O 1
ATOM 790 N N . GLN A 1 94 ? 14.386 11.456 -4.699 1.00 75.00 94 GLN A N 1
ATOM 791 C CA . GLN A 1 94 ? 14.481 11.205 -6.144 1.00 75.00 94 GLN A CA 1
ATOM 792 C C . GLN A 1 94 ? 14.002 12.382 -7.008 1.00 75.00 94 GLN A C 1
ATOM 794 O O . GLN A 1 94 ? 14.415 12.475 -8.161 1.00 75.00 94 GLN A O 1
ATOM 799 N N . GLY A 1 95 ? 13.123 13.257 -6.502 1.00 62.66 95 GLY A N 1
ATOM 800 C CA . GLY A 1 95 ? 12.779 14.541 -7.133 1.00 62.66 95 GLY A CA 1
ATOM 801 C C . GLY A 1 95 ? 12.187 14.504 -8.556 1.00 62.66 95 GLY A C 1
ATOM 802 O O . GLY A 1 95 ? 12.207 15.527 -9.237 1.00 62.66 95 GLY A O 1
ATOM 803 N N . THR A 1 96 ? 11.675 13.364 -9.036 1.00 65.88 96 THR A N 1
ATOM 804 C CA . THR A 1 96 ? 11.144 13.213 -10.410 1.00 65.88 96 THR A CA 1
ATOM 805 C C . THR A 1 96 ? 9.617 13.294 -10.469 1.00 65.88 96 THR A C 1
ATOM 807 O O . THR A 1 96 ? 8.929 12.920 -9.524 1.00 65.88 96 THR A O 1
ATOM 810 N N . GLU A 1 97 ? 9.056 13.715 -11.608 1.00 59.72 97 GLU A N 1
ATOM 811 C CA . GLU A 1 97 ? 7.602 13.675 -11.861 1.00 59.72 97 GLU A CA 1
ATOM 812 C C . GLU A 1 97 ? 7.043 12.238 -11.768 1.00 59.72 97 GLU A C 1
ATOM 814 O O . GLU A 1 97 ? 5.957 12.008 -11.236 1.00 59.72 97 GLU A O 1
ATOM 819 N N . GLU A 1 98 ? 7.844 11.243 -12.163 1.00 60.41 98 GLU A N 1
ATOM 820 C CA . GLU A 1 98 ? 7.542 9.814 -12.005 1.00 60.41 98 GLU A CA 1
ATOM 821 C C . GLU A 1 98 ? 7.420 9.382 -10.530 1.00 60.41 98 GLU A C 1
ATOM 823 O O . GLU A 1 98 ? 6.674 8.448 -10.218 1.00 60.41 98 GLU A O 1
ATOM 828 N N . ALA A 1 99 ? 8.083 10.080 -9.597 1.00 66.00 99 ALA A N 1
ATOM 829 C CA . ALA A 1 99 ? 7.948 9.823 -8.162 1.00 66.00 99 ALA A CA 1
ATOM 830 C C . ALA A 1 99 ? 6.523 10.116 -7.656 1.00 66.00 99 ALA A C 1
ATOM 832 O O . ALA A 1 99 ? 6.039 9.434 -6.750 1.00 66.00 99 ALA A O 1
ATOM 833 N N . GLY A 1 100 ? 5.809 11.061 -8.283 1.00 67.06 100 GLY A N 1
ATOM 834 C CA . GLY A 1 100 ? 4.416 11.383 -7.958 1.00 67.06 100 GLY A CA 1
ATOM 835 C C . GLY A 1 100 ? 3.462 10.208 -8.187 1.00 67.06 100 GLY A C 1
ATOM 836 O O . GLY A 1 100 ? 2.560 9.958 -7.387 1.00 67.06 100 GLY A O 1
ATOM 837 N N . VAL A 1 101 ? 3.691 9.426 -9.242 1.00 72.88 101 VAL A N 1
ATOM 838 C CA . VAL A 1 101 ? 2.885 8.235 -9.532 1.00 72.88 101 VAL A CA 1
ATOM 839 C C . VAL A 1 101 ? 3.185 7.110 -8.546 1.00 72.88 101 VAL A C 1
ATOM 841 O O . VAL A 1 101 ? 2.257 6.486 -8.027 1.00 72.88 101 VAL A O 1
ATOM 844 N N . ARG A 1 102 ? 4.467 6.878 -8.240 1.00 74.81 102 ARG A N 1
ATOM 845 C CA . ARG A 1 102 ? 4.903 5.853 -7.276 1.00 74.81 102 ARG A CA 1
ATOM 846 C C . ARG A 1 102 ? 4.370 6.118 -5.861 1.00 74.81 102 ARG A C 1
ATOM 848 O O . ARG A 1 102 ? 4.082 5.181 -5.117 1.00 74.81 102 ARG A O 1
ATOM 855 N N . LEU A 1 103 ? 4.115 7.385 -5.517 1.00 86.19 103 LEU A N 1
ATOM 856 C CA . LEU A 1 103 ? 3.472 7.756 -4.255 1.00 86.19 103 LEU A CA 1
ATOM 857 C C . LEU A 1 103 ? 2.020 7.267 -4.142 1.00 86.19 103 LEU A C 1
ATOM 859 O O . LEU A 1 103 ? 1.540 7.112 -3.023 1.00 86.19 103 LEU A O 1
ATOM 863 N N . GLN A 1 104 ? 1.306 6.976 -5.238 1.00 92.00 104 GLN A N 1
ATOM 864 C CA . GLN A 1 104 ? -0.110 6.580 -5.163 1.00 92.00 104 GLN A CA 1
ATOM 865 C C . GLN A 1 104 ? -0.328 5.341 -4.279 1.00 92.00 104 GLN A C 1
ATOM 867 O O . GLN A 1 104 ? -1.181 5.365 -3.386 1.00 92.00 104 GLN A O 1
ATOM 872 N N . VAL A 1 105 ? 0.469 4.283 -4.476 1.00 95.31 105 VAL A N 1
ATOM 873 C CA . VAL A 1 105 ? 0.369 3.041 -3.688 1.00 95.31 105 VAL A CA 1
ATOM 874 C C . VAL A 1 105 ? 0.765 3.287 -2.233 1.00 95.31 105 VAL A C 1
ATOM 876 O O . VAL A 1 105 ? 0.088 2.820 -1.312 1.00 95.31 105 VAL A O 1
ATOM 879 N N . ASN A 1 106 ? 1.828 4.062 -2.012 1.00 96.62 106 ASN A N 1
ATOM 880 C CA . ASN A 1 106 ? 2.307 4.404 -0.678 1.00 96.62 106 ASN A CA 1
ATOM 881 C C . ASN A 1 106 ? 1.265 5.202 0.131 1.00 96.62 106 ASN A C 1
ATOM 883 O O . ASN A 1 106 ? 0.899 4.806 1.240 1.00 96.62 106 ASN A O 1
ATOM 887 N N . LYS A 1 107 ? 0.715 6.275 -0.444 1.00 97.38 107 LYS A N 1
ATOM 888 C CA . LYS A 1 107 ? -0.306 7.118 0.196 1.00 97.38 107 LYS A CA 1
ATOM 889 C C . LYS A 1 107 ? -1.586 6.331 0.472 1.00 97.38 107 LYS A C 1
ATOM 891 O O . LYS A 1 107 ? -2.192 6.486 1.532 1.00 97.38 107 LYS A O 1
ATOM 896 N N . ALA A 1 108 ? -1.965 5.419 -0.424 1.00 98.00 108 ALA A N 1
ATOM 897 C CA . ALA A 1 108 ? -3.085 4.510 -0.203 1.00 98.00 108 ALA A CA 1
ATOM 898 C C . ALA A 1 108 ? -2.819 3.529 0.954 1.00 98.00 108 ALA A C 1
ATOM 900 O O . ALA A 1 108 ? -3.710 3.291 1.773 1.00 98.00 108 ALA A O 1
ATOM 901 N N . ASN A 1 109 ? -1.599 2.995 1.074 1.00 98.56 109 ASN A N 1
ATOM 902 C CA . ASN A 1 109 ? -1.196 2.183 2.224 1.00 98.56 109 ASN A CA 1
ATOM 903 C C . ASN A 1 109 ? -1.249 2.988 3.537 1.00 98.56 109 ASN A C 1
ATOM 905 O O . ASN A 1 109 ? -1.793 2.494 4.525 1.00 98.56 109 ASN A O 1
ATOM 909 N N . LEU A 1 110 ? -0.754 4.231 3.554 1.00 98.56 110 LEU A N 1
ATOM 910 C CA . LEU A 1 110 ? -0.834 5.122 4.721 1.00 98.56 110 LEU A CA 1
ATOM 911 C C . LEU A 1 110 ? -2.287 5.389 5.125 1.00 98.56 110 LEU A C 1
ATOM 913 O O . LEU A 1 110 ? -2.629 5.286 6.306 1.00 98.56 110 LEU A O 1
ATOM 917 N N . ALA A 1 111 ? -3.164 5.657 4.153 1.00 98.62 111 ALA A N 1
ATOM 918 C CA . ALA A 1 111 ? -4.589 5.852 4.401 1.00 98.62 111 ALA A CA 1
ATOM 919 C C . ALA A 1 111 ? -5.219 4.636 5.105 1.00 98.62 111 ALA A C 1
ATOM 921 O O . ALA A 1 111 ? -5.970 4.804 6.072 1.00 98.62 111 ALA A O 1
ATOM 922 N N . TRP A 1 112 ? -4.875 3.420 4.669 1.00 98.69 112 TRP A N 1
ATOM 923 C CA . TRP A 1 112 ? -5.316 2.169 5.292 1.00 98.69 112 TRP A CA 1
ATOM 924 C C . TRP A 1 112 ? -4.746 1.965 6.697 1.00 98.69 112 TRP A C 1
ATOM 926 O O . TRP A 1 112 ? -5.496 1.630 7.613 1.00 98.69 112 TRP A O 1
ATOM 936 N N . VAL A 1 113 ? -3.449 2.195 6.905 1.00 98.69 113 VAL A N 1
ATOM 937 C CA . VAL A 1 113 ? -2.815 2.037 8.224 1.00 98.69 113 VAL A CA 1
ATOM 938 C C . VAL A 1 113 ? -3.430 2.996 9.246 1.00 98.69 113 VAL A C 1
ATOM 940 O O . VAL A 1 113 ? -3.819 2.569 10.335 1.00 98.69 113 VAL A O 1
ATOM 943 N N . TYR A 1 114 ? -3.609 4.273 8.895 1.00 98.69 114 TYR A N 1
ATOM 944 C CA . TYR A 1 114 ? -4.263 5.237 9.785 1.00 98.69 114 TYR A CA 1
ATOM 945 C C . TYR A 1 114 ? -5.736 4.901 10.043 1.00 98.69 114 TYR A C 1
ATOM 947 O O . TYR A 1 114 ? -6.204 5.062 11.171 1.00 98.69 114 TYR A O 1
ATOM 955 N N . PHE A 1 115 ? -6.453 4.369 9.047 1.00 98.50 115 PHE A N 1
ATOM 956 C CA . PHE A 1 115 ? -7.811 3.859 9.244 1.00 98.50 115 PHE A CA 1
ATOM 957 C C . PHE A 1 115 ? -7.835 2.722 10.273 1.00 98.50 115 PHE A C 1
ATOM 959 O O . PHE A 1 115 ? -8.595 2.776 11.238 1.00 98.50 115 PHE A O 1
ATOM 966 N N . LEU A 1 116 ? -6.960 1.724 10.122 1.00 97.25 116 LEU A N 1
ATOM 967 C CA . LEU A 1 116 ? -6.874 0.574 11.029 1.00 97.25 116 LEU A CA 1
ATOM 968 C C . LEU A 1 116 ? -6.433 0.965 12.450 1.00 97.25 116 LEU A C 1
ATOM 970 O O . LEU A 1 116 ? -6.833 0.312 13.410 1.00 97.25 116 LEU A O 1
ATOM 974 N N . LYS A 1 117 ? -5.665 2.051 12.603 1.00 97.00 117 LYS A N 1
ATOM 975 C CA . LYS A 1 117 ? -5.302 2.640 13.906 1.00 97.00 117 LYS A CA 1
ATOM 976 C C . LYS A 1 117 ? -6.430 3.447 14.566 1.00 97.00 117 LYS A C 1
ATOM 978 O O . LYS A 1 117 ? -6.274 3.861 15.710 1.00 97.00 117 LYS A O 1
ATOM 983 N N . GLY A 1 118 ? -7.542 3.700 13.874 1.00 95.88 118 GLY A N 1
ATOM 984 C CA . GLY A 1 118 ? -8.632 4.541 14.380 1.00 95.88 118 GLY A CA 1
ATOM 985 C C . GLY A 1 118 ? -8.447 6.046 14.132 1.00 95.88 118 GLY A C 1
ATOM 986 O O . GLY A 1 118 ? -9.281 6.846 14.552 1.00 95.88 118 GLY A O 1
ATOM 987 N N . GLU A 1 119 ? -7.397 6.451 13.414 1.00 97.69 119 GLU A N 1
ATOM 988 C CA . GLU A 1 119 ? -7.052 7.850 13.134 1.00 97.69 119 GLU A CA 1
ATOM 989 C C . GLU A 1 119 ? -7.720 8.333 11.834 1.00 97.69 119 GLU A C 1
ATOM 991 O O . GLU A 1 119 ? -7.076 8.578 10.809 1.00 97.69 119 GLU A O 1
ATOM 996 N N . MET A 1 120 ? -9.049 8.462 11.879 1.00 96.88 120 MET A N 1
ATOM 997 C CA . MET A 1 120 ? -9.894 8.725 10.704 1.00 96.88 120 MET A CA 1
ATOM 998 C C . MET A 1 120 ? -9.516 9.998 9.936 1.00 96.88 120 MET A C 1
ATOM 1000 O O . MET A 1 120 ? -9.546 9.993 8.708 1.00 96.88 120 MET A O 1
ATOM 1004 N N . ASP A 1 121 ? -9.132 11.077 10.622 1.00 97.12 121 ASP A N 1
ATOM 1005 C CA . ASP A 1 121 ? -8.802 12.344 9.958 1.00 97.12 121 ASP A CA 1
ATOM 1006 C C . ASP A 1 121 ? -7.493 12.264 9.170 1.00 97.12 121 ASP A C 1
ATOM 1008 O O . ASP A 1 121 ? -7.398 12.817 8.077 1.00 97.12 121 ASP A O 1
ATOM 1012 N N . LYS A 1 122 ? -6.493 11.530 9.677 1.00 98.25 122 LYS A N 1
ATOM 1013 C CA . LYS A 1 122 ? -5.262 11.257 8.919 1.00 98.25 122 LYS A CA 1
ATOM 1014 C C . LYS A 1 122 ? -5.556 10.377 7.712 1.00 98.25 122 LYS A C 1
ATOM 1016 O O . LYS A 1 122 ? -5.105 10.687 6.615 1.00 98.25 122 LYS A O 1
ATOM 1021 N N . SER A 1 123 ? -6.361 9.331 7.900 1.00 98.56 123 SER A N 1
ATOM 1022 C CA . SER A 1 123 ? -6.782 8.451 6.807 1.00 98.56 123 SER A CA 1
ATOM 1023 C C . SER A 1 123 ? -7.489 9.220 5.681 1.00 98.56 123 SER A C 1
ATOM 1025 O O . SER A 1 123 ? -7.143 9.048 4.514 1.00 98.56 123 SER A O 1
ATOM 1027 N N . LYS A 1 124 ? -8.409 10.136 6.024 1.00 98.25 124 LYS A N 1
ATOM 1028 C CA . LYS A 1 124 ? -9.089 11.012 5.054 1.00 98.25 124 LYS A CA 1
ATOM 1029 C C . LYS A 1 124 ? -8.114 11.898 4.278 1.00 98.25 124 LYS A C 1
ATOM 1031 O O . LYS A 1 124 ? -8.222 11.956 3.059 1.00 98.25 124 LYS A O 1
ATOM 1036 N N . ARG A 1 125 ? -7.144 12.526 4.952 1.00 98.44 125 ARG A N 1
ATOM 1037 C CA . ARG A 1 125 ? -6.136 13.365 4.277 1.00 98.44 125 ARG A CA 1
ATOM 1038 C C . ARG A 1 125 ? -5.315 12.576 3.259 1.00 98.44 125 ARG A C 1
ATOM 1040 O O . ARG A 1 125 ? -5.144 13.028 2.134 1.00 98.44 125 ARG A O 1
ATOM 1047 N N . TYR A 1 126 ? -4.866 11.373 3.617 1.00 98.19 126 TYR A N 1
ATOM 1048 C CA . TYR A 1 126 ? -4.144 10.520 2.669 1.00 98.19 126 TYR A CA 1
ATOM 1049 C C . TYR A 1 126 ? -5.035 10.036 1.520 1.00 98.19 126 TYR A C 1
ATOM 1051 O O . TYR A 1 126 ? -4.584 9.990 0.380 1.00 98.19 126 TYR A O 1
ATOM 1059 N N . LEU A 1 127 ? -6.312 9.732 1.776 1.00 98.25 127 LEU A N 1
ATOM 1060 C CA . LEU A 1 127 ? -7.272 9.414 0.715 1.00 98.25 127 LEU A CA 1
ATOM 1061 C C . LEU A 1 127 ? -7.441 10.580 -0.275 1.00 98.25 127 LEU A C 1
ATOM 1063 O O . LEU A 1 127 ? -7.522 10.355 -1.481 1.00 98.25 127 LEU A O 1
ATOM 1067 N N . GLU A 1 128 ? -7.512 11.818 0.213 1.00 97.81 128 GLU A N 1
ATOM 1068 C CA . GLU A 1 128 ? -7.572 13.018 -0.632 1.00 97.81 128 GLU A CA 1
ATOM 1069 C C . GLU A 1 128 ? -6.290 13.198 -1.449 1.00 97.81 128 GLU A C 1
ATOM 1071 O O . GLU A 1 128 ? -6.357 13.498 -2.641 1.00 97.81 128 GLU A O 1
ATOM 1076 N N . GLU A 1 129 ? -5.129 12.934 -0.850 1.00 95.62 129 GLU A N 1
ATOM 1077 C CA . GLU A 1 129 ? -3.849 12.982 -1.552 1.00 95.62 129 GLU A CA 1
ATOM 1078 C C . GLU A 1 129 ? -3.764 11.937 -2.672 1.00 95.62 129 GLU A C 1
ATOM 1080 O O . GLU A 1 129 ? -3.370 12.279 -3.787 1.00 95.62 129 GLU A O 1
ATOM 1085 N N . VAL A 1 130 ? -4.218 10.701 -2.429 1.00 95.62 130 VAL A N 1
ATOM 1086 C CA . VAL A 1 130 ? -4.302 9.661 -3.471 1.00 95.62 130 VAL A CA 1
ATOM 1087 C C . VAL A 1 130 ? -5.186 10.121 -4.628 1.00 95.62 130 VAL A C 1
ATOM 1089 O O . VAL A 1 130 ? -4.781 10.009 -5.783 1.00 95.62 130 VAL A O 1
ATOM 1092 N N . LYS A 1 131 ? -6.362 10.694 -4.341 1.00 95.31 131 LYS A N 1
ATOM 1093 C CA . LYS A 1 131 ? -7.264 11.216 -5.383 1.00 95.31 131 LYS A CA 1
ATOM 1094 C C . LYS A 1 131 ? -6.605 12.320 -6.208 1.00 95.31 131 LYS A C 1
ATOM 1096 O O . LYS A 1 131 ? -6.736 12.321 -7.428 1.00 95.31 131 LYS A O 1
ATOM 1101 N N . ARG A 1 132 ? -5.879 13.237 -5.562 1.00 94.06 132 ARG A N 1
ATOM 1102 C CA . ARG A 1 132 ? -5.137 14.303 -6.249 1.00 94.06 132 ARG A CA 1
ATOM 1103 C C . ARG A 1 132 ? -4.058 13.726 -7.166 1.00 94.06 132 ARG A C 1
ATOM 1105 O O . ARG A 1 132 ? -3.958 14.138 -8.315 1.00 94.06 132 ARG A O 1
ATOM 1112 N N . LEU A 1 133 ? -3.279 12.756 -6.685 1.00 90.94 133 LEU A N 1
ATOM 1113 C CA . LEU A 1 133 ? -2.246 12.092 -7.486 1.00 90.94 133 LEU A CA 1
ATOM 1114 C C . LEU A 1 133 ? -2.844 11.353 -8.692 1.00 90.94 133 LEU A C 1
ATOM 1116 O O . LEU A 1 133 ? -2.311 11.465 -9.790 1.00 90.94 133 LEU A O 1
ATOM 1120 N N . GLN A 1 134 ? -3.973 10.663 -8.515 1.00 91.38 134 GLN A N 1
ATOM 1121 C CA . GLN A 1 134 ? -4.690 9.987 -9.604 1.00 91.38 134 GLN A CA 1
ATOM 1122 C C . GLN A 1 134 ? -5.235 10.959 -10.658 1.00 91.38 134 GLN A C 1
ATOM 1124 O O . GLN A 1 134 ? -5.288 10.616 -11.834 1.00 91.38 134 GLN A O 1
ATOM 1129 N N . GLN A 1 135 ? -5.640 12.166 -10.253 1.00 91.50 135 GLN A N 1
ATOM 1130 C CA . GLN A 1 135 ? -6.083 13.212 -11.181 1.00 91.50 135 GLN A CA 1
ATOM 1131 C C . GLN A 1 135 ? -4.919 13.825 -11.964 1.00 91.50 135 GLN A C 1
ATOM 1133 O O . GLN A 1 135 ? -5.068 14.087 -13.152 1.00 91.50 135 GLN A O 1
ATOM 1138 N N . MET A 1 136 ? -3.775 14.051 -11.312 1.00 89.44 136 MET A N 1
ATOM 1139 C CA . MET A 1 136 ? -2.578 14.591 -11.971 1.00 89.44 136 MET A CA 1
ATOM 1140 C C . MET A 1 136 ? -1.914 13.563 -12.893 1.00 89.44 136 MET A C 1
ATOM 1142 O O . MET A 1 136 ? -1.385 13.929 -13.936 1.00 89.44 136 MET A O 1
ATOM 1146 N N . HIS A 1 137 ? -1.969 12.282 -12.524 1.00 87.12 137 HIS A N 1
ATOM 1147 C CA . HIS A 1 137 ? -1.341 11.189 -13.260 1.00 87.12 137 HIS A CA 1
ATOM 1148 C C . HIS A 1 137 ? -2.345 10.051 -13.509 1.00 87.12 137 HIS A C 1
ATOM 1150 O O . HIS A 1 137 ? -2.250 8.982 -12.887 1.00 87.12 137 HIS A O 1
ATOM 1156 N N . PRO A 1 138 ? -3.341 10.273 -14.386 1.00 89.56 138 PRO A N 1
ATOM 1157 C CA . PRO A 1 138 ? -4.333 9.259 -14.707 1.00 89.56 138 PRO A CA 1
ATOM 1158 C C . PRO A 1 138 ? -3.689 8.078 -15.438 1.00 89.56 138 PRO A C 1
ATOM 1160 O O . PRO A 1 138 ? -2.647 8.205 -16.082 1.00 89.56 138 PRO A O 1
ATOM 1163 N N . ALA A 1 139 ? -4.333 6.912 -15.372 1.00 88.06 139 ALA A N 1
ATOM 1164 C CA . ALA A 1 139 ? -3.924 5.779 -16.193 1.00 88.06 139 ALA A CA 1
ATOM 1165 C C . ALA A 1 139 ? -3.999 6.148 -17.694 1.00 88.06 139 ALA A C 1
ATOM 1167 O O . ALA A 1 139 ? -4.951 6.826 -18.098 1.00 88.06 139 ALA A O 1
ATOM 1168 N N . PRO A 1 140 ? -3.040 5.699 -18.529 1.00 87.06 140 PRO A N 1
ATOM 1169 C CA . PRO A 1 140 ? -3.093 5.929 -19.970 1.00 87.06 140 PRO A CA 1
ATOM 1170 C C . PRO A 1 140 ? -4.392 5.396 -20.605 1.00 87.06 140 PRO A C 1
ATOM 1172 O O . PRO A 1 140 ? -4.967 4.423 -20.102 1.00 87.06 140 PRO A O 1
ATOM 1175 N N . PRO A 1 141 ? -4.862 5.974 -21.727 1.00 85.75 141 PRO A N 1
ATOM 1176 C CA . PRO A 1 141 ? -6.071 5.510 -22.402 1.00 85.75 141 PRO A CA 1
ATOM 1177 C C . PRO A 1 141 ? -6.035 4.008 -22.720 1.00 85.75 141 PRO A C 1
ATOM 1179 O O . PRO A 1 141 ? -5.102 3.506 -23.346 1.00 85.75 141 PRO A O 1
ATOM 1182 N N . GLY A 1 142 ? -7.078 3.287 -22.298 1.00 83.75 142 GLY A N 1
ATOM 1183 C CA . GLY A 1 142 ? -7.188 1.834 -22.475 1.00 83.75 142 GLY A CA 1
ATOM 1184 C C . GLY A 1 142 ? -6.452 0.995 -21.421 1.00 83.75 142 GLY A C 1
ATOM 1185 O O . GLY A 1 142 ? -6.552 -0.231 -21.453 1.00 83.75 142 GLY A O 1
ATOM 1186 N N . CYS A 1 143 ? -5.756 1.617 -20.465 1.00 82.44 143 CYS A N 1
ATOM 1187 C CA . CYS A 1 143 ? -5.140 0.932 -19.333 1.00 82.44 143 CYS A CA 1
ATOM 1188 C C . CYS A 1 143 ? -6.042 1.004 -18.094 1.00 82.44 143 CYS A C 1
ATOM 1190 O O . CYS A 1 143 ? -6.540 2.066 -17.731 1.00 82.44 143 CYS A O 1
ATOM 1192 N N . ALA A 1 144 ? -6.210 -0.126 -17.402 1.00 86.12 144 ALA A N 1
ATOM 1193 C CA . ALA A 1 144 ? -6.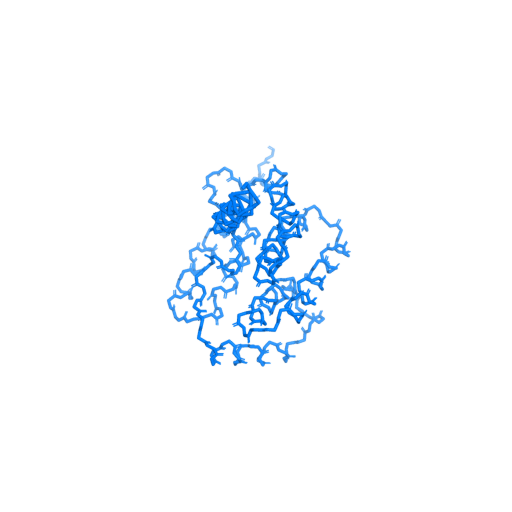949 -0.165 -16.137 1.00 86.12 144 ALA A CA 1
ATOM 1194 C C . ALA A 1 144 ? -6.188 0.518 -14.984 1.00 86.12 144 ALA A C 1
ATOM 1196 O O . ALA A 1 144 ? -6.806 1.065 -14.078 1.00 86.12 144 ALA A O 1
ATOM 1197 N N . LEU A 1 145 ? -4.851 0.475 -15.021 1.00 88.06 145 LEU A N 1
ATOM 1198 C CA . LEU A 1 145 ? -3.952 1.044 -14.018 1.00 88.06 145 LEU A CA 1
ATOM 1199 C C . LEU A 1 145 ? -2.851 1.848 -14.698 1.00 88.06 145 LEU A C 1
ATOM 1201 O O . LEU A 1 145 ? -2.446 1.534 -15.819 1.00 88.06 145 LEU A O 1
ATOM 1205 N N . HIS A 1 146 ? -2.317 2.836 -13.984 1.00 88.12 146 HIS A N 1
ATOM 1206 C CA . HIS A 1 146 ? -1.077 3.477 -14.396 1.00 88.12 146 HIS A CA 1
ATOM 1207 C C . HIS A 1 146 ? 0.079 2.447 -14.370 1.00 88.12 146 HIS A C 1
ATOM 1209 O O . HIS A 1 146 ? 0.144 1.661 -13.419 1.00 88.12 146 HIS A O 1
ATOM 1215 N N . PRO A 1 147 ? 1.002 2.440 -15.358 1.00 85.56 147 PRO A N 1
ATOM 1216 C CA . PRO A 1 147 ? 2.102 1.473 -15.444 1.00 85.56 147 PRO A CA 1
ATOM 1217 C C . PRO A 1 147 ? 2.897 1.256 -14.150 1.00 85.56 147 PRO A C 1
ATOM 1219 O O . PRO A 1 147 ? 3.048 0.111 -13.746 1.00 85.56 147 PRO A O 1
ATOM 1222 N N . GLU A 1 148 ? 3.323 2.316 -13.455 1.00 85.81 148 GLU A N 1
ATOM 1223 C CA . GLU A 1 148 ? 4.024 2.204 -12.158 1.00 85.81 148 GLU A CA 1
ATOM 1224 C C . GLU A 1 148 ? 3.221 1.427 -11.096 1.00 85.81 148 GLU A C 1
ATOM 1226 O O . GLU A 1 148 ? 3.753 0.530 -10.445 1.00 85.81 148 GLU A O 1
ATOM 1231 N N . VAL A 1 149 ? 1.914 1.700 -10.970 1.00 90.81 149 VAL A N 1
ATOM 1232 C CA . VAL A 1 149 ? 1.024 0.990 -10.030 1.00 90.81 149 VAL A CA 1
ATOM 1233 C C . VAL A 1 149 ? 0.884 -0.481 -10.431 1.00 90.81 149 VAL A C 1
ATOM 1235 O O . VAL A 1 149 ? 0.935 -1.372 -9.584 1.00 90.81 149 VAL A O 1
ATOM 1238 N N . GLY A 1 150 ? 0.734 -0.751 -11.733 1.00 90.88 150 GLY A N 1
ATOM 1239 C CA . GLY A 1 150 ? 0.697 -2.113 -12.269 1.00 90.88 150 GLY A CA 1
ATOM 1240 C C . GLY A 1 150 ? 2.012 -2.870 -12.055 1.00 90.88 150 GLY A C 1
ATOM 1241 O O . GLY A 1 150 ? 1.990 -4.051 -11.708 1.00 90.88 150 GLY A O 1
ATOM 1242 N N . GLY A 1 151 ? 3.146 -2.184 -12.206 1.00 89.25 151 GLY A N 1
ATOM 1243 C CA . GLY A 1 151 ? 4.486 -2.711 -11.968 1.00 89.25 151 GLY A CA 1
ATOM 1244 C C . GLY A 1 151 ? 4.693 -3.110 -10.511 1.00 89.25 151 GLY A C 1
ATOM 1245 O O . GLY A 1 151 ? 5.096 -4.243 -10.246 1.00 89.25 151 GLY A O 1
ATOM 1246 N N . GLU A 1 152 ? 4.339 -2.237 -9.563 1.00 92.56 152 GLU A N 1
ATOM 1247 C CA . GLU A 1 152 ? 4.387 -2.557 -8.132 1.00 92.56 152 GLU A CA 1
ATOM 1248 C C . GLU A 1 152 ? 3.459 -3.729 -7.789 1.00 92.56 152 GLU A C 1
ATOM 1250 O O . GLU A 1 152 ? 3.875 -4.672 -7.114 1.00 92.56 152 GLU A O 1
ATOM 1255 N N . LYS A 1 153 ? 2.229 -3.739 -8.319 1.00 93.75 153 LYS A N 1
ATOM 1256 C CA . LYS A 1 153 ? 1.272 -4.836 -8.112 1.00 93.75 153 LYS A CA 1
ATOM 1257 C C . LYS A 1 153 ? 1.818 -6.172 -8.608 1.00 93.75 153 LYS A C 1
ATOM 1259 O O . LYS A 1 153 ? 1.804 -7.152 -7.862 1.00 93.75 153 LYS A O 1
ATOM 1264 N N . GLY A 1 154 ? 2.355 -6.214 -9.827 1.00 92.62 154 GLY A N 1
ATOM 1265 C CA . GLY A 1 154 ? 3.008 -7.402 -10.380 1.00 92.62 154 GLY A CA 1
ATOM 1266 C C . GLY A 1 154 ? 4.209 -7.847 -9.539 1.00 92.62 154 GLY A C 1
ATOM 1267 O O . GLY A 1 154 ? 4.300 -9.015 -9.149 1.00 92.62 154 GLY A O 1
ATOM 1268 N N . TRP A 1 155 ? 5.091 -6.908 -9.185 1.00 91.31 155 TRP A N 1
ATOM 1269 C CA . TRP A 1 155 ? 6.269 -7.151 -8.347 1.00 91.31 155 TRP A CA 1
ATOM 1270 C C . TRP A 1 155 ? 5.914 -7.681 -6.952 1.00 91.31 155 TRP A C 1
ATOM 1272 O O . TRP A 1 155 ? 6.641 -8.508 -6.393 1.00 91.31 155 TRP A O 1
ATOM 1282 N N . THR A 1 156 ? 4.799 -7.240 -6.377 1.00 93.06 156 THR A N 1
ATOM 1283 C CA . THR A 1 156 ? 4.304 -7.741 -5.095 1.00 93.06 156 THR A CA 1
ATOM 1284 C C . THR A 1 156 ? 3.730 -9.143 -5.256 1.00 93.06 156 THR A C 1
ATOM 1286 O O . THR A 1 156 ? 4.151 -10.055 -4.546 1.00 93.06 156 THR A O 1
ATOM 1289 N N . LEU A 1 157 ? 2.836 -9.359 -6.225 1.00 92.62 157 LEU A N 1
ATOM 1290 C CA . LEU A 1 157 ? 2.156 -10.641 -6.438 1.00 92.62 157 LEU A CA 1
ATOM 1291 C C . LEU A 1 157 ? 3.122 -11.815 -6.667 1.00 92.62 157 LEU A C 1
ATOM 1293 O O . LEU A 1 157 ? 2.853 -12.918 -6.184 1.00 92.62 157 LEU A O 1
ATOM 1297 N N . VAL A 1 158 ? 4.274 -11.594 -7.319 1.00 90.38 158 VAL A N 1
ATOM 1298 C CA . VAL A 1 158 ? 5.275 -12.662 -7.519 1.00 90.38 158 VAL A CA 1
ATOM 1299 C C . VAL A 1 158 ? 5.884 -13.206 -6.225 1.00 90.38 158 VAL A C 1
ATOM 1301 O O . VAL A 1 158 ? 6.483 -14.279 -6.242 1.00 90.38 158 VAL A O 1
ATOM 1304 N N . LYS A 1 159 ? 5.754 -12.501 -5.098 1.00 88.00 159 LYS A N 1
ATOM 1305 C CA . LYS A 1 159 ? 6.297 -12.933 -3.798 1.00 88.00 159 LYS A CA 1
ATOM 1306 C C . LYS A 1 159 ? 5.346 -13.836 -3.022 1.00 88.00 159 LYS A C 1
ATOM 1308 O O . LYS A 1 159 ? 5.763 -14.460 -2.052 1.00 88.00 159 LYS A O 1
ATOM 1313 N N . PHE A 1 160 ? 4.089 -13.917 -3.446 1.00 88.38 160 PHE A N 1
ATOM 1314 C CA . PHE A 1 160 ? 3.054 -14.699 -2.780 1.00 88.38 160 PHE A CA 1
ATOM 1315 C C . PHE A 1 160 ? 2.898 -16.084 -3.426 1.00 88.38 160 PHE A C 1
ATOM 1317 O O . PHE A 1 160 ? 3.764 -16.568 -4.164 1.00 88.38 160 PHE A O 1
ATOM 1324 N N . ASN A 1 161 ? 1.803 -16.768 -3.092 1.00 84.94 161 ASN A N 1
ATOM 1325 C CA . ASN A 1 161 ? 1.529 -18.133 -3.523 1.00 84.94 161 ASN A CA 1
ATOM 1326 C C . ASN A 1 161 ? 1.461 -18.296 -5.057 1.00 84.94 161 ASN A C 1
ATOM 1328 O O . ASN A 1 161 ? 1.393 -17.336 -5.828 1.00 84.94 161 ASN A O 1
ATOM 1332 N N . LYS A 1 162 ? 1.440 -19.558 -5.511 1.00 84.94 162 LYS A N 1
ATOM 1333 C CA . LYS A 1 162 ? 1.429 -19.913 -6.938 1.00 84.94 162 LYS A CA 1
ATOM 1334 C C . LYS A 1 162 ? 0.301 -19.220 -7.710 1.00 84.94 162 LYS A C 1
ATOM 1336 O O . LYS A 1 162 ? 0.547 -18.781 -8.825 1.00 84.94 162 LYS A O 1
ATOM 1341 N N . SER A 1 163 ? -0.898 -19.086 -7.143 1.00 86.50 163 SER A N 1
ATOM 1342 C CA . SER A 1 163 ? -2.020 -18.401 -7.806 1.00 86.50 163 SER A CA 1
ATOM 1343 C C . SER A 1 163 ? -1.704 -16.921 -8.064 1.00 86.50 163 SER A C 1
ATOM 1345 O O . SER A 1 163 ? -1.820 -16.447 -9.193 1.00 86.50 163 SER A O 1
ATOM 1347 N N . LYS A 1 164 ? -1.180 -16.213 -7.057 1.00 87.50 164 LYS A N 1
ATOM 1348 C CA . LYS A 1 164 ? -0.777 -14.802 -7.180 1.00 87.50 164 LYS A CA 1
ATOM 1349 C C . LYS A 1 164 ? 0.363 -14.609 -8.183 1.00 87.50 164 LYS A C 1
ATOM 1351 O O . LYS A 1 164 ? 0.307 -13.688 -8.993 1.00 87.50 164 LYS A O 1
ATOM 1356 N N . LYS A 1 165 ? 1.329 -15.534 -8.236 1.00 84.81 165 LYS A N 1
ATOM 1357 C CA . LYS A 1 165 ? 2.378 -15.533 -9.274 1.00 84.81 165 LYS A CA 1
ATOM 1358 C C . LYS A 1 165 ? 1.812 -15.599 -10.698 1.00 84.81 165 LYS A C 1
ATOM 1360 O O . LYS A 1 165 ? 2.345 -14.926 -11.571 1.00 84.81 165 LYS A O 1
ATOM 1365 N N . HIS A 1 166 ? 0.740 -16.360 -10.939 1.00 86.19 166 HIS A N 1
ATOM 1366 C CA . HIS A 1 166 ? 0.097 -16.391 -12.260 1.00 86.19 166 HIS A CA 1
ATOM 1367 C C . HIS A 1 166 ? -0.586 -15.059 -12.585 1.00 86.19 166 HIS A C 1
ATOM 1369 O O . HIS A 1 166 ? -0.421 -14.565 -13.692 1.00 86.19 166 HIS A O 1
ATOM 1375 N N . GLN A 1 167 ? -1.269 -14.438 -11.616 1.00 87.19 167 GLN A N 1
ATOM 1376 C CA . GLN A 1 167 ? -1.868 -13.106 -11.800 1.00 87.19 167 GLN A CA 1
ATOM 1377 C C . GLN A 1 167 ? -0.813 -12.038 -12.132 1.00 87.19 167 GLN A C 1
ATOM 1379 O O . GLN A 1 167 ? -1.062 -11.149 -12.941 1.00 87.19 167 GLN A O 1
ATOM 1384 N N . ALA A 1 168 ? 0.391 -12.139 -11.557 1.00 85.94 168 ALA A N 1
ATOM 1385 C CA . ALA A 1 168 ? 1.488 -11.218 -11.852 1.00 85.94 168 ALA A CA 1
ATOM 1386 C C . ALA A 1 168 ? 1.901 -11.213 -13.337 1.00 85.94 168 ALA A C 1
ATOM 1388 O O . ALA A 1 168 ? 2.322 -10.177 -13.849 1.00 85.94 168 ALA A O 1
ATOM 1389 N N . ILE A 1 169 ? 1.755 -12.346 -14.040 1.00 85.00 169 ILE A N 1
ATOM 1390 C CA . ILE A 1 169 ? 2.115 -12.474 -15.461 1.00 85.00 169 ILE A CA 1
ATOM 1391 C C . ILE A 1 169 ? 1.312 -11.493 -16.318 1.00 85.00 169 ILE A C 1
ATOM 1393 O O . ILE A 1 169 ? 1.864 -10.901 -17.245 1.00 85.00 169 ILE A O 1
ATOM 1397 N N . ASP A 1 170 ? 0.032 -11.292 -16.010 1.00 85.25 170 ASP A N 1
ATOM 1398 C CA . ASP A 1 170 ? -0.822 -10.390 -16.783 1.00 85.25 170 ASP A CA 1
ATOM 1399 C C . ASP A 1 170 ? -0.374 -8.932 -16.632 1.00 85.25 170 ASP A C 1
ATOM 1401 O O . ASP A 1 170 ? -0.316 -8.201 -17.621 1.00 85.25 170 ASP A O 1
ATOM 1405 N N . TYR A 1 171 ? 0.063 -8.536 -15.433 1.00 83.81 171 TYR A N 1
ATOM 1406 C CA . TYR A 1 171 ? 0.621 -7.204 -15.193 1.00 83.81 171 TYR A CA 1
ATOM 1407 C C . TYR A 1 171 ? 1.945 -6.984 -15.930 1.00 83.81 171 TYR A C 1
ATOM 1409 O O . TYR A 1 171 ? 2.131 -5.932 -16.542 1.00 83.81 171 TYR A O 1
ATOM 1417 N N . PHE A 1 172 ? 2.837 -7.979 -15.965 1.00 80.25 172 PHE A N 1
ATOM 1418 C CA . PHE A 1 172 ? 4.073 -7.866 -16.747 1.00 80.25 172 PHE A CA 1
ATOM 1419 C C . PHE A 1 172 ? 3.806 -7.814 -18.254 1.00 80.25 172 PHE A C 1
ATOM 1421 O O . PHE A 1 172 ? 4.420 -7.014 -18.953 1.00 80.25 172 PHE A O 1
ATOM 1428 N N . LYS A 1 173 ? 2.845 -8.595 -18.763 1.00 81.56 173 LYS A N 1
ATOM 1429 C CA . LYS A 1 173 ? 2.424 -8.514 -20.172 1.00 81.56 173 LYS A CA 1
ATOM 1430 C C . LYS A 1 173 ? 1.861 -7.139 -20.524 1.00 81.56 173 LYS A C 1
ATOM 1432 O O . LYS A 1 173 ? 2.117 -6.646 -21.618 1.00 81.56 173 LYS A O 1
ATOM 1437 N N . MET A 1 174 ? 1.086 -6.526 -19.628 1.00 77.25 174 MET A N 1
ATOM 1438 C CA . MET A 1 174 ? 0.589 -5.162 -19.826 1.00 77.25 174 MET A CA 1
ATOM 1439 C C . MET A 1 174 ? 1.732 -4.143 -19.853 1.00 77.25 174 MET A C 1
ATOM 1441 O O . MET A 1 174 ? 1.738 -3.282 -20.727 1.00 77.25 174 MET A O 1
ATOM 1445 N N . ALA A 1 175 ? 2.706 -4.267 -18.947 1.00 74.31 175 ALA A N 1
ATOM 1446 C CA . ALA A 1 175 ? 3.871 -3.385 -18.910 1.00 74.31 175 ALA A CA 1
ATOM 1447 C C . ALA A 1 175 ? 4.710 -3.477 -20.197 1.00 74.31 175 ALA A C 1
ATOM 1449 O O . ALA A 1 175 ? 5.062 -2.447 -20.765 1.00 74.31 175 ALA A O 1
ATOM 1450 N N . LEU A 1 176 ? 4.954 -4.693 -20.701 1.00 75.12 176 LEU A N 1
ATOM 1451 C CA . LEU A 1 176 ? 5.695 -4.915 -21.949 1.00 75.12 176 LEU A CA 1
ATOM 1452 C C . LEU A 1 176 ? 4.997 -4.283 -23.160 1.00 75.12 176 LEU A C 1
ATOM 1454 O O . LEU A 1 176 ? 5.634 -3.571 -23.927 1.00 75.12 176 LEU A O 1
ATOM 1458 N N . LYS A 1 177 ? 3.674 -4.451 -23.289 1.00 75.12 177 LYS A N 1
ATOM 1459 C CA . LYS A 1 177 ? 2.901 -3.827 -24.380 1.00 75.12 177 LYS A CA 1
ATOM 1460 C C . LYS A 1 177 ? 3.009 -2.301 -24.389 1.00 75.12 177 LYS A C 1
ATOM 1462 O O . LYS A 1 177 ? 2.988 -1.688 -25.453 1.00 75.12 177 LYS A O 1
ATOM 1467 N N . GLU A 1 178 ? 3.076 -1.684 -23.214 1.00 68.94 178 GLU A N 1
ATOM 1468 C CA . GLU A 1 178 ? 3.213 -0.233 -23.106 1.00 68.94 178 GLU A CA 1
ATOM 1469 C C . GLU A 1 178 ? 4.646 0.235 -23.376 1.00 68.94 178 GLU A C 1
ATOM 1471 O O . GLU A 1 178 ? 4.838 1.293 -23.974 1.00 68.94 178 GLU A O 1
ATOM 1476 N N . GLN A 1 179 ? 5.653 -0.554 -22.991 1.00 67.88 179 GLN A N 1
ATOM 1477 C CA . GLN A 1 179 ? 7.037 -0.292 -23.381 1.00 67.88 179 GLN A CA 1
ATOM 1478 C C . GLN A 1 179 ? 7.184 -0.308 -24.904 1.00 67.88 179 GLN A C 1
ATOM 1480 O O . GLN A 1 179 ? 7.698 0.664 -25.458 1.00 67.88 179 GLN A O 1
ATOM 1485 N N . ASP A 1 180 ? 6.649 -1.335 -25.570 1.00 66.94 180 ASP A N 1
ATOM 1486 C CA . ASP A 1 180 ? 6.633 -1.409 -27.031 1.00 66.94 180 ASP A CA 1
ATOM 1487 C C . ASP A 1 180 ? 5.970 -0.149 -27.608 1.00 66.94 180 ASP A C 1
ATOM 1489 O O . ASP A 1 180 ? 6.572 0.563 -28.404 1.00 66.94 180 ASP A O 1
ATOM 1493 N N . ARG A 1 181 ? 4.774 0.232 -27.136 1.00 65.06 181 ARG A N 1
ATOM 1494 C CA . ARG A 1 181 ? 4.092 1.455 -27.599 1.00 65.06 181 ARG A CA 1
ATOM 1495 C C . ARG A 1 181 ? 4.976 2.708 -27.480 1.00 65.06 181 ARG A C 1
ATOM 1497 O O . ARG A 1 181 ? 5.040 3.508 -28.415 1.00 65.06 181 ARG A O 1
ATOM 1504 N N . LYS A 1 182 ? 5.665 2.891 -26.348 1.00 65.56 182 LYS A N 1
ATOM 1505 C CA . LYS A 1 182 ? 6.569 4.033 -26.122 1.00 65.56 182 LYS A CA 1
ATOM 1506 C C . LYS A 1 182 ? 7.772 4.019 -27.065 1.00 65.56 182 LYS A C 1
ATOM 1508 O O . LYS A 1 182 ? 8.175 5.082 -27.532 1.00 65.56 182 LYS A O 1
ATOM 1513 N N . GLU A 1 183 ? 8.348 2.853 -27.340 1.00 65.06 183 GLU A N 1
ATOM 1514 C CA . GLU A 1 183 ? 9.460 2.707 -28.287 1.00 65.06 183 GLU A CA 1
ATOM 1515 C C . GLU A 1 183 ? 9.017 3.003 -29.727 1.00 65.06 183 GLU A C 1
ATOM 1517 O O . GLU A 1 183 ? 9.694 3.750 -30.431 1.00 65.06 183 GLU A O 1
ATOM 1522 N N . TRP A 1 184 ? 7.831 2.535 -30.129 1.00 58.59 184 TRP A N 1
ATOM 1523 C CA . TRP A 1 184 ? 7.246 2.834 -31.440 1.00 58.59 184 TRP A CA 1
ATOM 1524 C C . TRP A 1 184 ? 7.001 4.336 -31.647 1.00 58.59 184 TRP A C 1
ATOM 1526 O O . TRP A 1 184 ? 7.313 4.865 -32.712 1.00 58.59 184 TRP A O 1
ATOM 1536 N N . HIS A 1 185 ? 6.498 5.049 -30.633 1.00 57.59 185 HIS A N 1
ATOM 1537 C CA . HIS A 1 185 ? 6.286 6.499 -30.724 1.00 57.59 185 HIS A CA 1
ATOM 1538 C C . HIS A 1 185 ? 7.588 7.314 -30.768 1.00 57.59 185 HIS A C 1
ATOM 1540 O O . HIS A 1 185 ? 7.588 8.399 -31.339 1.00 57.59 185 HIS A O 1
ATOM 1546 N N . LYS A 1 186 ? 8.702 6.809 -30.218 1.00 65.00 186 LYS A N 1
ATOM 1547 C CA . LYS A 1 186 ? 10.023 7.464 -30.320 1.00 65.00 186 LYS A CA 1
ATOM 1548 C C . LYS A 1 186 ? 10.664 7.331 -31.706 1.00 65.00 186 LYS A C 1
ATOM 1550 O O . LYS A 1 186 ? 11.568 8.096 -32.022 1.00 65.00 186 LYS A O 1
ATOM 1555 N N . GLY A 1 187 ? 10.233 6.351 -32.501 1.00 50.16 187 GLY A N 1
ATOM 1556 C CA . GLY A 1 187 ? 10.748 6.085 -33.847 1.00 50.16 187 GLY A CA 1
ATOM 1557 C C . GLY A 1 187 ? 9.959 6.744 -34.983 1.00 50.16 187 GLY A C 1
ATOM 1558 O O . GLY A 1 187 ? 10.315 6.543 -36.142 1.00 50.16 187 GLY A O 1
ATOM 1559 N N . MET A 1 188 ? 8.892 7.493 -34.684 1.00 40.22 188 MET A N 1
ATOM 1560 C CA . MET A 1 188 ? 8.138 8.240 -35.693 1.00 40.22 188 MET A CA 1
ATOM 1561 C C . MET A 1 188 ? 8.686 9.678 -35.795 1.00 40.22 188 MET A C 1
ATOM 1563 O O . MET A 1 188 ? 8.767 10.338 -34.758 1.00 40.22 188 MET A O 1
ATOM 1567 N N . PRO A 1 189 ? 9.109 10.132 -36.993 1.00 44.16 189 PRO A N 1
ATOM 1568 C CA . PRO A 1 189 ? 9.654 11.475 -37.214 1.00 44.16 189 PRO A CA 1
ATOM 1569 C C . PRO A 1 189 ? 8.616 12.593 -37.068 1.00 44.16 189 PRO A C 1
ATOM 1571 O O . PRO A 1 189 ? 7.410 12.328 -37.288 1.00 44.16 189 PRO A O 1
#

Organism: NCBI:txid172907

Secondary structure (DSSP, 8-state):
-HHHHHHHHHHHHHHHHHHHHHHHTTS-STTTTT----HHHHHHHHHHHHTS-STT-TTHHHHHHHHHHHHHHTT-HHHHHHHHHHHHHHHHHH--HHHHHHHHHHHHHHHHHHHHTT-HHHHHHHHHHHHHHHHHSPPPTT-SS-HHHHHHHHHHHTTS-HHHHHHHHHHHHHHHHHHHHHHHHHT--